Protein AF-A0A1J4WFN1-F1 (afdb_monomer_lite)

Radius of gyration: 50.25 Å; chains: 1; bounding box: 121×51×108 Å

Foldseek 3Di:
DKKWFWKAQPVDLPDIDTDMDPDPVVVLVCLQVLVDVVRNVRPDIDTQDMDDDPDPVVSVVVRVCCVPDPVVVVVVCVVSVVSSVVPPDPDPPPPPPPDDPVNVVVVVVVVVVVVVVVVVVVLVVLLLVLQVVQVVVQLVLLVVQLVCQQVCPVVFWWKWFADWQKIKIDTHQDDDPPDPRIDMDGRDSQKTFPFADWPPDRPDRMWIQHHNQRFTNGWDWIKIAHNVDRVRIFIWGQDRSRDIDRDDDDDPPPPDPAPWDKDKDWAQDADPQQDDWDFKDWPPDPHGQDIGRSVVQDDPNKGWDWDWGQDPNAIFTKIWIWPDHVVVITIIMIIGGVVRHDIDIDD

pLDDT: mean 87.39, std 11.93, range [42.41, 97.94]

Sequence (347 aa):
MYYFYLLQSIKKSSEIYTESTNNLKYRFSEHNQGKVFSTKRHLPWKLIYYETYLPEKDARLREQKFKRHGKGNQEMKKRLENSLGIFGESKDIKKGEGFTLIEFLIVFLIFAILIILILSGFRSFQAQTGLDKNIQSSTQLLRLARNYAISSKNNQPHSVHIENGQIVLFEGTTYTAANTSNQGINLTNGVAIDQINLNPTSSTTEIIFEKTTGTTANDGYIRLSQTNDPSQNQLIYIEPSGQIDLISGPIATTSRQIDSRHIHVILTRPILTASEKIYLYFDNATTSQQTIDIATNLSGGQIDWSGTVSINGQDQQIRLHTHGLNDPNTIFCIHRDRRFNNKSLKI

Structure (mmCIF, N/CA/C/O backbone):
data_AF-A0A1J4WFN1-F1
#
_entry.id   AF-A0A1J4WFN1-F1
#
loop_
_atom_site.group_PDB
_atom_site.id
_atom_site.type_symbol
_atom_site.label_atom_id
_atom_site.label_alt_id
_a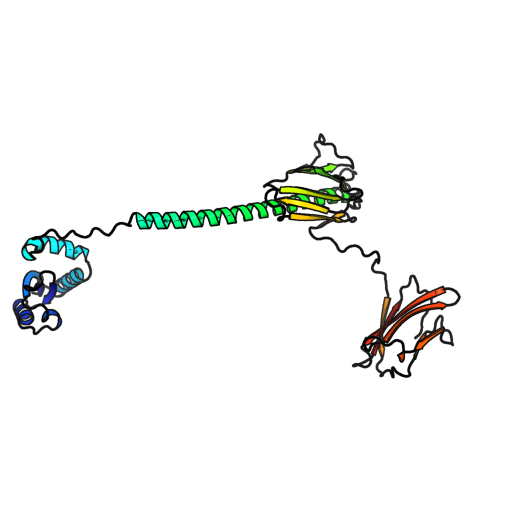tom_site.label_comp_id
_atom_site.label_asym_id
_atom_site.label_entity_id
_atom_site.label_seq_id
_atom_site.pdbx_PDB_ins_code
_atom_site.Cartn_x
_atom_site.Cartn_y
_atom_site.Cartn_z
_atom_site.occupancy
_atom_site.B_iso_or_equiv
_atom_site.auth_seq_id
_atom_site.auth_comp_id
_atom_site.auth_asym_id
_atom_site.auth_atom_id
_atom_site.pdbx_PDB_model_num
ATOM 1 N N . MET A 1 1 ? 60.421 -32.752 -59.835 1.00 88.56 1 MET A N 1
ATOM 2 C CA . MET A 1 1 ? 60.414 -31.501 -59.044 1.00 88.56 1 MET A CA 1
ATOM 3 C C . MET A 1 1 ? 59.138 -30.740 -59.347 1.00 88.56 1 MET A C 1
ATOM 5 O O . MET A 1 1 ? 58.653 -30.815 -60.470 1.00 88.56 1 MET A O 1
ATOM 9 N N . TYR A 1 2 ? 58.604 -30.041 -58.354 1.00 96.25 2 TYR A N 1
ATOM 10 C CA . TYR A 1 2 ? 57.440 -29.168 -58.456 1.00 96.25 2 TYR A CA 1
ATOM 11 C C . TYR A 1 2 ? 57.849 -27.718 -58.214 1.00 96.25 2 TYR A C 1
ATOM 13 O O . TYR A 1 2 ? 58.821 -27.441 -57.515 1.00 96.25 2 TYR A O 1
ATOM 21 N N . TYR A 1 3 ? 57.098 -26.796 -58.799 1.00 96.25 3 TYR A N 1
ATOM 22 C CA . TYR A 1 3 ? 57.362 -25.367 -58.785 1.00 96.25 3 TYR A CA 1
ATOM 23 C C . TYR A 1 3 ? 56.160 -24.652 -58.191 1.00 96.25 3 TYR A C 1
ATOM 25 O O . TYR A 1 3 ? 55.045 -24.859 -58.658 1.00 96.25 3 TYR A O 1
ATOM 33 N N . PHE A 1 4 ? 56.381 -23.789 -57.208 1.00 94.50 4 PHE A N 1
ATOM 34 C CA . PHE A 1 4 ? 55.418 -22.767 -56.801 1.00 94.50 4 PHE A CA 1
ATOM 35 C C . PHE A 1 4 ? 55.853 -21.446 -57.433 1.00 94.50 4 PHE A C 1
ATOM 37 O O . PHE A 1 4 ? 57.025 -21.099 -57.326 1.00 94.50 4 PHE A O 1
ATOM 44 N N . TYR A 1 5 ? 54.961 -20.726 -58.113 1.00 93.31 5 TYR A N 1
ATOM 45 C CA . TYR A 1 5 ? 55.350 -19.549 -58.894 1.00 93.31 5 TYR A CA 1
ATOM 46 C C . TYR A 1 5 ? 54.351 -18.396 -58.806 1.00 93.31 5 TYR A C 1
ATOM 48 O O . TYR A 1 5 ? 53.156 -18.588 -58.573 1.00 93.31 5 TYR A O 1
ATOM 56 N N . LEU A 1 6 ? 54.872 -17.187 -59.023 1.00 92.56 6 LEU A N 1
ATOM 57 C CA . LEU A 1 6 ? 54.119 -15.940 -59.111 1.00 92.56 6 LEU A CA 1
ATOM 58 C C . LEU A 1 6 ? 54.298 -15.338 -60.508 1.00 92.56 6 LEU A C 1
ATOM 60 O O . LEU A 1 6 ? 55.425 -15.128 -60.966 1.00 92.56 6 LEU A O 1
ATOM 64 N N . LEU A 1 7 ? 53.186 -15.001 -61.154 1.00 91.75 7 LEU A N 1
ATOM 65 C CA . LEU A 1 7 ? 53.166 -14.212 -62.384 1.00 91.75 7 LEU A CA 1
ATOM 66 C C . LEU A 1 7 ? 52.594 -12.829 -62.103 1.00 91.75 7 LEU A C 1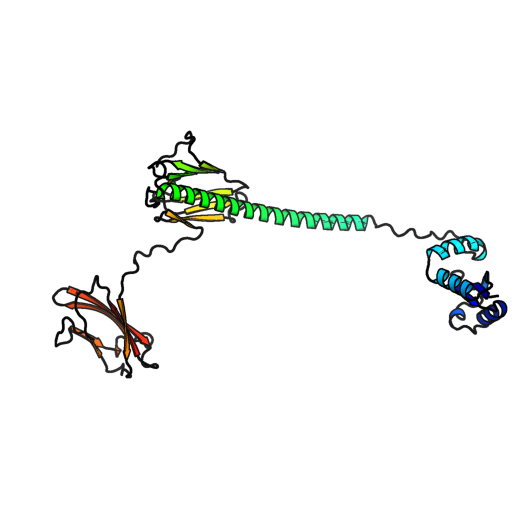
ATOM 68 O O . LEU A 1 7 ? 51.623 -12.710 -61.363 1.00 91.75 7 LEU A O 1
ATOM 72 N N . GLN A 1 8 ? 53.141 -11.803 -62.742 1.00 90.19 8 GLN A N 1
ATOM 73 C CA . GLN A 1 8 ? 52.619 -10.441 -62.689 1.00 90.19 8 GLN A CA 1
ATOM 74 C C . GLN A 1 8 ? 52.165 -10.005 -64.078 1.00 90.19 8 GLN A C 1
ATOM 76 O O . GLN A 1 8 ? 52.849 -10.268 -65.071 1.00 90.19 8 GLN A O 1
ATOM 81 N N . SER A 1 9 ? 51.008 -9.353 -64.162 1.00 89.25 9 SER A N 1
ATOM 82 C CA . SER A 1 9 ? 50.563 -8.767 -65.424 1.00 89.25 9 SER A CA 1
ATOM 83 C C . SER A 1 9 ? 51.423 -7.555 -65.766 1.00 89.25 9 SER A C 1
ATOM 85 O O . SER A 1 9 ? 51.564 -6.638 -64.961 1.00 89.25 9 SER A O 1
ATOM 87 N N . ILE A 1 10 ? 51.947 -7.516 -66.990 1.00 86.69 10 ILE A N 1
ATOM 88 C CA . ILE A 1 10 ? 52.704 -6.361 -67.489 1.00 86.69 10 ILE A CA 1
ATOM 89 C C . ILE A 1 10 ? 51.766 -5.159 -67.697 1.00 86.69 10 ILE A C 1
ATOM 91 O O . ILE A 1 10 ? 52.172 -4.021 -67.492 1.00 86.69 10 ILE A O 1
ATOM 95 N N . LYS A 1 11 ? 50.491 -5.394 -68.050 1.00 85.25 11 LYS A N 1
ATOM 96 C CA . LYS A 1 11 ? 49.493 -4.321 -68.232 1.00 85.25 11 LYS A CA 1
ATOM 97 C C . LYS A 1 11 ? 48.987 -3.739 -66.917 1.00 85.25 11 LYS A C 1
ATOM 99 O O . LYS A 1 11 ? 48.588 -2.580 -66.881 1.00 85.25 11 LYS A O 1
ATOM 104 N N . LYS A 1 12 ? 48.929 -4.547 -65.857 1.00 83.44 12 LYS A N 1
ATOM 105 C CA . LYS A 1 12 ? 48.390 -4.138 -64.557 1.00 83.44 12 LYS A CA 1
ATOM 106 C C . LYS A 1 12 ? 49.248 -4.713 -63.436 1.00 83.44 12 LYS A C 1
ATOM 108 O O . LYS A 1 12 ? 49.022 -5.833 -62.990 1.00 83.44 12 LYS A O 1
ATOM 113 N N . SER A 1 13 ? 50.197 -3.916 -62.951 1.00 78.56 13 SER A N 1
ATOM 114 C CA . SER A 1 13 ? 51.187 -4.327 -61.943 1.00 78.56 13 SER A CA 1
ATOM 115 C C . SER A 1 13 ? 50.583 -4.825 -60.623 1.00 78.56 13 SER A C 1
ATOM 117 O O . SER A 1 13 ? 51.225 -5.596 -59.912 1.00 78.56 13 SER A O 1
ATOM 119 N N . SER A 1 14 ? 49.345 -4.441 -60.291 1.00 79.56 14 SER A N 1
ATOM 120 C CA . SER A 1 14 ? 48.644 -4.927 -59.096 1.00 79.56 14 SER A CA 1
ATOM 121 C C . SER A 1 14 ? 48.072 -6.343 -59.225 1.00 79.56 14 SER A C 1
ATOM 123 O O . SER A 1 14 ? 47.727 -6.940 -58.206 1.00 79.56 14 SER A O 1
ATOM 125 N N . GLU A 1 15 ? 47.991 -6.901 -60.436 1.00 86.00 15 GLU A N 1
ATOM 126 C CA . GLU A 1 15 ? 47.490 -8.258 -60.662 1.00 86.00 15 GLU A CA 1
ATOM 127 C C . GLU A 1 15 ? 48.629 -9.273 -60.586 1.00 86.00 15 GLU A C 1
ATOM 129 O O . GLU A 1 15 ? 49.542 -9.283 -61.419 1.00 86.00 15 GLU A O 1
ATOM 134 N N . ILE A 1 16 ? 48.542 -10.156 -59.590 1.00 87.94 16 ILE A N 1
ATOM 135 C CA . ILE A 1 16 ? 49.495 -11.241 -59.359 1.00 87.94 16 ILE A CA 1
ATOM 136 C C . ILE A 1 16 ? 48.734 -12.562 -59.366 1.00 87.94 16 ILE A C 1
ATOM 138 O O . ILE A 1 16 ? 47.788 -12.753 -58.603 1.00 87.94 16 ILE A O 1
ATOM 142 N N . TYR A 1 17 ? 49.182 -13.495 -60.194 1.00 89.25 17 TYR A N 1
ATOM 143 C CA . TYR A 1 17 ? 48.666 -14.854 -60.243 1.00 89.25 17 TYR A CA 1
ATOM 144 C C . TYR A 1 17 ? 49.613 -15.816 -59.525 1.00 89.25 17 TYR A C 1
ATOM 146 O O . TYR A 1 17 ? 50.829 -15.685 -59.647 1.00 89.25 17 TYR A O 1
ATOM 154 N N . THR A 1 18 ? 49.059 -16.787 -58.791 1.00 91.19 18 THR A N 1
ATOM 155 C CA . THR A 1 18 ? 49.841 -17.791 -58.051 1.00 91.19 18 THR A CA 1
ATOM 156 C C . THR A 1 18 ? 49.275 -19.192 -58.194 1.00 91.19 18 THR A C 1
ATOM 158 O O . THR A 1 18 ? 48.074 -19.421 -58.007 1.00 91.19 18 THR A O 1
ATOM 161 N N . GLU A 1 19 ? 50.158 -20.141 -58.486 1.00 92.88 19 GLU A N 1
ATOM 162 C CA . GLU A 1 19 ? 49.834 -21.561 -58.599 1.00 92.88 19 GLU A CA 1
ATOM 163 C C . GLU A 1 19 ? 51.097 -22.404 -58.368 1.00 92.88 19 GLU A C 1
ATOM 165 O O . GLU A 1 19 ? 52.205 -21.880 -58.201 1.00 92.88 19 GLU A O 1
ATOM 170 N N . SER A 1 20 ? 50.926 -23.722 -58.359 1.00 93.88 20 SER A N 1
ATOM 171 C CA . SER A 1 20 ? 52.015 -24.684 -58.430 1.00 93.88 20 SER A CA 1
ATOM 172 C C . SER A 1 20 ? 51.832 -25.681 -59.578 1.00 93.88 20 SER A C 1
ATOM 174 O O . SER A 1 20 ? 50.715 -26.007 -59.978 1.00 93.88 20 SER A O 1
ATOM 176 N N . THR A 1 21 ? 52.947 -26.139 -60.149 1.00 95.00 21 THR A N 1
ATOM 177 C CA . THR A 1 21 ? 52.990 -27.033 -61.318 1.00 95.00 21 THR A CA 1
ATOM 178 C C . THR A 1 21 ? 54.252 -27.893 -61.316 1.00 95.00 21 THR A C 1
ATOM 180 O O . THR A 1 21 ? 55.261 -27.512 -60.732 1.00 95.00 21 THR A O 1
ATOM 183 N N . ASN A 1 22 ? 54.240 -29.035 -62.002 1.00 93.94 22 ASN A N 1
ATOM 184 C CA . ASN A 1 22 ? 55.441 -29.832 -62.280 1.00 93.94 22 ASN A CA 1
ATOM 185 C C . ASN A 1 22 ? 56.231 -29.331 -63.505 1.00 93.94 22 ASN A C 1
ATOM 187 O O . ASN A 1 22 ? 57.377 -29.730 -63.694 1.00 93.94 22 ASN A O 1
ATOM 191 N N . ASN A 1 23 ? 55.652 -28.447 -64.328 1.00 94.44 23 ASN A N 1
ATOM 192 C CA . ASN A 1 23 ? 56.297 -27.894 -65.520 1.00 94.44 23 ASN A CA 1
ATOM 193 C C . ASN A 1 23 ? 56.011 -26.391 -65.665 1.00 94.44 23 ASN A C 1
ATOM 195 O O . ASN A 1 23 ? 55.026 -25.968 -66.278 1.00 94.44 23 ASN A O 1
ATOM 199 N N . LEU A 1 24 ? 56.895 -25.575 -65.082 1.00 94.31 24 LEU A N 1
ATOM 200 C CA . LEU A 1 24 ? 56.764 -24.116 -65.050 1.00 94.31 24 LEU A CA 1
ATOM 201 C C . LEU A 1 24 ? 56.826 -23.485 -66.446 1.00 94.31 24 LEU A C 1
ATOM 203 O O . LEU A 1 24 ? 56.031 -22.600 -66.755 1.00 94.31 24 LEU A O 1
ATOM 207 N N . LYS A 1 25 ? 57.742 -23.951 -67.304 1.00 95.19 25 LYS A N 1
ATOM 208 C CA . LYS A 1 25 ? 57.949 -23.390 -68.648 1.00 95.19 25 LYS A CA 1
ATOM 209 C C . LYS A 1 25 ? 56.713 -23.581 -69.526 1.00 95.19 25 LYS A C 1
ATOM 211 O O . LYS A 1 25 ? 56.287 -22.640 -70.194 1.00 95.19 25 LYS A O 1
ATOM 216 N N . TYR A 1 26 ? 56.127 -24.777 -69.486 1.00 94.69 26 TYR A N 1
ATOM 217 C CA . TYR A 1 26 ? 54.902 -25.083 -70.218 1.00 94.69 26 TYR A CA 1
ATOM 218 C C . TYR A 1 26 ? 53.724 -24.242 -69.709 1.00 94.69 26 TYR A C 1
ATOM 220 O O . TYR A 1 26 ? 53.134 -23.497 -70.489 1.00 94.69 26 TYR A O 1
ATOM 228 N N . ARG A 1 27 ? 53.457 -24.250 -68.392 1.00 94.81 27 ARG A N 1
ATOM 229 C CA . ARG A 1 27 ? 52.361 -23.462 -67.796 1.00 94.81 27 ARG A CA 1
ATOM 230 C C . ARG A 1 27 ? 52.494 -21.962 -68.057 1.00 94.81 27 ARG A C 1
ATOM 232 O O . ARG A 1 27 ? 51.508 -21.304 -68.375 1.00 94.81 27 ARG A O 1
ATOM 239 N N . PHE A 1 28 ? 53.703 -21.408 -67.970 1.00 94.81 28 PHE A N 1
ATOM 240 C CA . PHE A 1 28 ? 53.945 -19.998 -68.282 1.00 94.81 28 PHE A CA 1
ATOM 241 C C . PHE A 1 28 ? 53.591 -19.656 -69.738 1.00 94.81 28 PHE A C 1
ATOM 243 O O . PHE A 1 28 ? 52.986 -18.614 -70.000 1.00 94.81 28 PHE A O 1
ATOM 250 N N . SER A 1 29 ? 53.922 -20.547 -70.677 1.00 94.50 29 SER A N 1
ATOM 251 C CA . SER A 1 29 ? 53.543 -20.401 -72.084 1.00 94.50 29 SER A CA 1
ATOM 252 C C . SER A 1 29 ? 52.024 -20.437 -72.267 1.00 94.50 29 SER A C 1
ATOM 254 O O . SER A 1 29 ? 51.474 -19.574 -72.946 1.00 94.50 29 SER A O 1
ATOM 256 N N . GLU A 1 30 ? 51.322 -21.359 -71.601 1.00 94.25 30 GLU A N 1
ATOM 257 C CA . GLU A 1 30 ? 49.857 -21.451 -71.662 1.00 94.25 30 GLU A CA 1
ATOM 258 C C . GLU A 1 30 ? 49.155 -20.200 -71.134 1.00 94.25 30 GLU A C 1
ATOM 260 O O . GLU A 1 30 ? 48.213 -19.710 -71.766 1.00 94.25 30 GLU A O 1
ATOM 265 N N . HIS A 1 31 ? 49.632 -19.656 -70.008 1.00 92.88 31 HIS A N 1
ATOM 266 C CA . HIS A 1 31 ? 49.123 -18.393 -69.487 1.00 92.88 31 HIS A CA 1
ATOM 267 C C . HIS A 1 31 ? 49.271 -17.293 -70.535 1.00 92.88 31 HIS A C 1
ATOM 269 O O . HIS A 1 31 ? 48.275 -16.642 -70.826 1.00 92.88 31 HIS A O 1
ATOM 275 N N . ASN A 1 32 ? 50.455 -17.138 -71.146 1.00 91.69 32 ASN A N 1
ATOM 276 C CA . ASN A 1 32 ? 50.742 -16.101 -72.145 1.00 91.69 32 ASN A CA 1
ATOM 277 C C . ASN A 1 32 ? 50.076 -16.305 -73.517 1.00 91.69 32 ASN A C 1
ATOM 279 O O . ASN A 1 32 ? 49.862 -15.333 -74.235 1.00 91.69 32 ASN A O 1
ATOM 283 N N . GLN A 1 33 ? 49.681 -17.533 -73.854 1.00 93.50 33 GLN A N 1
ATOM 284 C CA . GLN A 1 33 ? 48.864 -17.851 -75.032 1.00 93.50 33 GLN A CA 1
ATOM 285 C C . GLN A 1 33 ? 47.355 -17.673 -74.780 1.00 93.50 33 GLN A C 1
ATOM 287 O O . GLN A 1 33 ? 46.552 -17.915 -75.675 1.00 93.50 33 GLN A O 1
ATOM 292 N N . GLY A 1 34 ? 46.946 -17.287 -73.565 1.00 89.75 34 GLY A N 1
ATOM 293 C CA . GLY A 1 34 ? 45.539 -17.073 -73.212 1.00 89.75 34 GLY A CA 1
ATOM 294 C C . GLY A 1 34 ? 44.706 -18.346 -73.077 1.00 89.75 34 GLY A C 1
ATOM 295 O O . GLY A 1 34 ? 43.481 -18.261 -73.001 1.00 89.75 34 GLY A O 1
ATOM 296 N N . LYS A 1 35 ? 45.354 -19.515 -72.992 1.00 91.06 35 LYS A N 1
ATOM 297 C CA . LYS A 1 35 ? 44.693 -20.823 -72.853 1.00 91.06 35 LYS A CA 1
ATOM 298 C C . LYS A 1 35 ? 44.057 -21.030 -71.475 1.00 91.06 35 LYS A C 1
ATOM 300 O O . LYS A 1 35 ? 43.169 -21.860 -71.321 1.00 91.06 35 LYS A O 1
ATOM 305 N N . VAL A 1 36 ? 44.467 -20.244 -70.478 1.00 89.38 36 VAL A N 1
ATOM 306 C CA . VAL A 1 36 ? 43.941 -20.311 -69.109 1.00 89.38 36 VAL A CA 1
ATOM 307 C C . VAL A 1 36 ? 42.878 -19.232 -68.889 1.00 89.38 36 VAL A C 1
ATOM 309 O O . VAL A 1 36 ? 43.168 -18.032 -68.896 1.00 89.38 36 VAL A O 1
ATOM 312 N N . PHE A 1 37 ? 41.636 -19.663 -68.645 1.00 88.19 37 PHE A N 1
ATOM 313 C CA . PHE A 1 37 ? 40.470 -18.780 -68.509 1.00 88.19 37 PHE A CA 1
ATOM 314 C C . PHE A 1 37 ? 40.648 -17.684 -67.448 1.00 88.19 37 PHE A C 1
ATOM 316 O O . PHE A 1 37 ? 40.303 -16.532 -67.700 1.00 88.19 37 PHE A O 1
ATOM 323 N N . SER A 1 38 ? 41.209 -18.022 -66.284 1.00 82.25 38 SER A N 1
ATOM 324 C CA . SER A 1 38 ? 41.374 -17.089 -65.160 1.00 82.25 38 SER A CA 1
ATOM 325 C C . SER A 1 38 ? 42.467 -16.042 -65.385 1.00 82.25 38 SER A C 1
ATOM 327 O O . SER A 1 38 ? 42.428 -14.984 -64.764 1.00 82.25 38 SER A O 1
ATOM 329 N N . THR A 1 39 ? 43.420 -16.290 -66.288 1.00 87.00 39 THR A N 1
ATOM 330 C CA . THR A 1 39 ? 44.565 -15.394 -66.512 1.00 87.00 39 THR A CA 1
ATOM 331 C C . THR A 1 39 ? 44.535 -14.688 -67.868 1.00 87.00 39 THR A C 1
ATOM 333 O O . THR A 1 39 ? 45.266 -13.716 -68.056 1.00 87.00 39 THR A O 1
ATOM 336 N N . LYS A 1 40 ? 43.685 -15.114 -68.817 1.00 89.38 40 LYS A N 1
ATOM 337 C CA . LYS A 1 40 ? 43.612 -14.528 -70.173 1.00 89.38 40 LYS A CA 1
ATOM 338 C C . LYS A 1 40 ? 43.303 -13.025 -70.184 1.00 89.38 40 LYS A C 1
ATOM 340 O O . LYS A 1 40 ? 43.750 -12.310 -71.073 1.00 89.38 40 LYS A O 1
ATOM 345 N N . ARG A 1 41 ? 42.571 -12.524 -69.179 1.00 88.88 41 ARG A N 1
ATOM 346 C CA . ARG A 1 41 ? 42.166 -11.109 -69.078 1.00 88.88 41 ARG A CA 1
ATOM 347 C C . ARG A 1 41 ? 43.341 -10.154 -68.821 1.00 88.88 41 ARG A C 1
ATOM 349 O O . ARG A 1 41 ? 43.227 -8.970 -69.121 1.00 88.88 41 ARG A O 1
ATOM 356 N N . HIS A 1 42 ? 44.461 -10.650 -68.293 1.00 88.38 42 HIS A N 1
ATOM 357 C CA . HIS A 1 42 ? 45.581 -9.816 -67.837 1.00 88.38 42 HIS A CA 1
ATOM 358 C C . HIS A 1 42 ? 46.897 -10.104 -68.581 1.00 88.38 42 HIS A C 1
ATOM 360 O O . HIS A 1 42 ? 47.982 -9.811 -68.086 1.00 88.38 42 HIS A O 1
ATOM 366 N N . LEU A 1 43 ? 46.801 -10.643 -69.798 1.00 85.94 43 LEU A N 1
ATOM 367 C CA . LEU A 1 43 ? 47.935 -10.828 -70.704 1.00 85.94 43 LEU A CA 1
ATOM 368 C C . LEU A 1 43 ? 48.568 -9.491 -71.123 1.00 85.94 43 LEU A C 1
ATOM 370 O O . LEU A 1 43 ? 47.820 -8.552 -71.420 1.00 85.94 43 LEU A O 1
ATOM 374 N N . PRO A 1 44 ? 49.901 -9.409 -71.289 1.00 90.69 44 PRO A N 1
ATOM 375 C CA . PRO A 1 44 ? 50.888 -10.473 -71.087 1.00 90.69 44 PRO A CA 1
ATOM 376 C C . PRO A 1 44 ? 51.366 -10.588 -69.629 1.00 90.69 44 PRO A C 1
ATOM 378 O O . PRO A 1 44 ? 51.362 -9.613 -68.876 1.00 90.69 44 PRO A O 1
ATOM 381 N N . TRP A 1 45 ? 51.799 -11.789 -69.248 1.00 92.50 45 TRP A N 1
ATOM 382 C CA . TRP A 1 45 ? 52.325 -12.139 -67.930 1.00 92.50 45 TRP A CA 1
ATOM 383 C C . TRP A 1 45 ? 53.848 -12.238 -67.936 1.00 92.50 45 TRP A C 1
ATOM 385 O O . TRP A 1 45 ? 54.446 -12.843 -68.827 1.00 92.50 45 TRP A O 1
ATOM 395 N N . LYS A 1 46 ? 54.468 -11.733 -66.871 1.00 92.25 46 LYS A N 1
ATOM 396 C CA . LYS A 1 46 ? 55.889 -11.882 -66.561 1.00 92.25 46 LYS A CA 1
ATOM 397 C C . LYS A 1 46 ? 56.053 -12.795 -65.349 1.00 92.25 46 LYS A C 1
ATOM 399 O O . LYS A 1 46 ? 55.370 -12.613 -64.343 1.00 92.25 46 LYS A O 1
ATOM 404 N N . LEU A 1 47 ? 56.955 -13.771 -65.432 1.00 92.81 47 LEU A N 1
ATOM 405 C CA . LEU A 1 47 ? 57.356 -14.569 -64.274 1.00 92.81 47 LEU A CA 1
ATOM 406 C C . LEU A 1 47 ? 58.238 -13.707 -63.366 1.00 92.81 47 LEU A C 1
ATOM 408 O O . LEU A 1 47 ? 59.276 -13.223 -63.810 1.00 92.81 47 LEU A O 1
ATOM 412 N N . ILE A 1 48 ? 57.813 -13.513 -62.118 1.00 90.56 48 ILE A N 1
ATOM 413 C CA . ILE A 1 48 ? 58.524 -12.659 -61.150 1.00 90.56 48 ILE A CA 1
ATOM 414 C C . ILE A 1 48 ? 59.197 -13.457 -60.036 1.00 90.56 48 ILE A C 1
ATOM 416 O O . ILE A 1 48 ? 60.131 -12.966 -59.413 1.00 90.56 48 ILE A O 1
ATOM 420 N N . TYR A 1 49 ? 58.729 -14.679 -59.771 1.00 91.62 49 TYR A N 1
ATOM 421 C CA . TYR A 1 49 ? 59.275 -15.521 -58.716 1.00 91.62 49 TYR A CA 1
ATOM 422 C C . TYR A 1 49 ? 58.879 -16.984 -58.898 1.00 91.62 49 TYR A C 1
ATOM 424 O O . TYR A 1 49 ? 57.759 -17.270 -59.332 1.00 91.62 49 TYR A O 1
ATOM 432 N N . TYR A 1 50 ? 59.768 -17.901 -58.516 1.00 93.94 50 TYR A N 1
ATOM 433 C CA . TYR A 1 50 ? 59.423 -19.302 -58.306 1.00 93.94 50 TYR A CA 1
ATOM 434 C C . TYR A 1 50 ? 60.293 -19.952 -57.219 1.00 93.94 50 TYR A C 1
ATOM 436 O O . TYR A 1 50 ? 61.455 -19.599 -57.039 1.00 93.94 50 TYR A O 1
ATOM 444 N N . GLU A 1 51 ? 59.722 -20.930 -56.521 1.00 92.94 51 GLU A N 1
ATOM 445 C CA . GLU A 1 51 ? 60.393 -21.830 -55.577 1.00 92.94 51 GLU A CA 1
ATOM 446 C C . GLU A 1 51 ? 60.294 -23.262 -56.112 1.00 92.94 51 GLU A C 1
ATOM 448 O O . GLU A 1 51 ? 59.301 -23.619 -56.753 1.00 92.94 51 GLU A O 1
ATOM 453 N N . THR A 1 52 ? 61.303 -24.091 -55.834 1.00 95.06 52 THR A N 1
ATOM 454 C CA . THR A 1 52 ? 61.302 -25.507 -56.224 1.00 95.06 52 THR A CA 1
ATOM 455 C C . THR A 1 52 ? 61.166 -26.412 -55.014 1.00 95.06 52 THR A C 1
ATOM 457 O O . THR A 1 52 ? 61.741 -26.156 -53.960 1.00 95.06 52 THR A O 1
ATOM 460 N N . TYR A 1 53 ? 60.404 -27.482 -55.193 1.00 94.94 53 TYR A N 1
ATOM 461 C CA . TYR A 1 53 ? 60.126 -28.488 -54.184 1.00 94.94 53 TYR A CA 1
ATOM 462 C C . TYR A 1 53 ? 60.337 -29.879 -54.780 1.00 94.94 53 TYR A C 1
ATOM 464 O O . TYR A 1 53 ? 60.028 -30.133 -55.949 1.00 94.94 53 TYR A O 1
ATOM 472 N N . LEU A 1 54 ? 60.876 -30.794 -53.977 1.00 93.00 54 LEU A N 1
ATOM 473 C CA . LEU A 1 54 ? 61.023 -32.195 -54.363 1.00 93.00 54 LEU A CA 1
ATOM 474 C C . LEU A 1 54 ? 59.640 -32.873 -54.456 1.00 93.00 54 LEU A C 1
ATOM 476 O O . LEU A 1 54 ? 59.285 -33.301 -55.561 1.00 93.00 54 LEU A O 1
ATOM 480 N N . PRO A 1 55 ? 58.824 -32.908 -53.381 1.00 95.25 55 PRO A N 1
ATOM 481 C CA . PRO A 1 55 ? 57.471 -33.456 -53.436 1.00 95.25 55 PRO A CA 1
ATOM 482 C C . PRO A 1 55 ? 56.423 -32.407 -53.850 1.00 95.25 55 PRO A C 1
ATOM 484 O O . PRO A 1 55 ? 56.501 -31.235 -53.481 1.00 95.25 55 PRO A O 1
ATOM 487 N N . GLU A 1 56 ? 55.373 -32.847 -54.555 1.00 94.56 56 GLU A N 1
ATOM 488 C CA . GLU A 1 56 ? 54.227 -31.991 -54.919 1.00 94.56 56 GLU A CA 1
ATOM 489 C C . GLU A 1 56 ? 53.552 -31.379 -53.692 1.00 94.56 56 GLU A C 1
ATOM 491 O O . GLU A 1 56 ? 53.166 -30.208 -53.689 1.00 94.56 56 GLU A O 1
ATOM 496 N N . LYS A 1 57 ? 53.419 -32.190 -52.639 1.00 95.31 57 LYS A N 1
ATOM 497 C CA . LYS A 1 57 ? 52.717 -31.827 -51.411 1.00 95.31 57 LYS A CA 1
ATOM 498 C C . LYS A 1 57 ? 53.270 -30.536 -50.807 1.00 95.31 57 LYS A C 1
ATOM 500 O O . LYS A 1 57 ? 52.483 -29.692 -50.388 1.00 95.31 57 LYS A O 1
ATOM 505 N N . ASP A 1 58 ? 54.585 -30.343 -50.830 1.00 94.88 58 ASP A N 1
ATOM 506 C CA . ASP A 1 58 ? 55.214 -29.152 -50.256 1.00 94.88 58 ASP A CA 1
ATOM 507 C C . ASP A 1 58 ? 54.924 -27.902 -51.096 1.00 94.88 58 ASP A C 1
ATOM 509 O O . ASP A 1 58 ? 54.549 -26.867 -50.540 1.00 94.88 58 ASP A O 1
ATOM 513 N N . ALA A 1 59 ? 54.972 -28.010 -52.430 1.00 93.62 59 ALA A N 1
ATOM 514 C CA . ALA A 1 59 ? 54.605 -26.915 -53.332 1.00 93.62 59 ALA A CA 1
ATOM 515 C C . ALA A 1 59 ? 53.128 -26.509 -53.177 1.00 93.62 59 ALA A C 1
ATOM 517 O O . ALA A 1 59 ? 52.800 -25.321 -53.152 1.00 93.62 59 ALA A O 1
ATOM 518 N N . ARG A 1 60 ? 52.229 -27.486 -53.005 1.00 93.62 60 ARG A N 1
ATOM 519 C CA . ARG A 1 60 ? 50.792 -27.250 -52.787 1.00 93.62 60 ARG A CA 1
ATOM 520 C C . ARG A 1 60 ? 50.502 -26.652 -51.413 1.00 93.62 60 ARG A C 1
ATOM 522 O O . ARG A 1 60 ? 49.697 -25.727 -51.308 1.00 93.62 60 ARG A O 1
ATOM 529 N N . LEU A 1 61 ? 51.170 -27.125 -50.359 1.00 92.25 61 LEU A N 1
ATOM 530 C CA . LEU A 1 61 ? 51.070 -26.534 -49.020 1.00 92.25 61 LEU A CA 1
ATOM 531 C C . LEU A 1 61 ? 51.579 -25.091 -49.020 1.00 92.25 61 LEU A C 1
ATOM 533 O O . LEU A 1 61 ? 50.968 -24.218 -48.401 1.00 92.25 61 LEU A O 1
ATOM 537 N N . ARG A 1 62 ? 52.666 -24.822 -49.747 1.00 90.38 62 ARG A N 1
ATOM 538 C CA . ARG A 1 62 ? 53.201 -23.475 -49.943 1.00 90.38 62 ARG A CA 1
ATOM 539 C C . ARG A 1 62 ? 52.202 -22.556 -50.645 1.00 90.38 62 ARG A C 1
ATOM 541 O O . ARG A 1 62 ? 51.965 -21.445 -50.162 1.00 90.38 62 ARG A O 1
ATOM 548 N N . GLU A 1 63 ? 51.594 -23.032 -51.730 1.00 91.44 63 GLU A N 1
ATOM 549 C CA . GLU A 1 63 ? 50.543 -22.333 -52.474 1.00 91.44 63 GLU A CA 1
ATOM 550 C C . GLU A 1 63 ? 49.326 -22.035 -51.584 1.00 91.44 63 GLU A C 1
ATOM 552 O O . GLU A 1 63 ? 48.851 -20.900 -51.523 1.00 91.44 63 GLU A O 1
ATOM 557 N N . GLN A 1 64 ? 48.849 -23.031 -50.833 1.00 89.44 64 GLN A N 1
ATOM 558 C CA . GLN A 1 64 ? 47.701 -22.895 -49.939 1.00 89.44 64 GLN A CA 1
ATOM 559 C C . GLN A 1 64 ? 47.973 -21.900 -48.804 1.00 89.44 64 GLN A C 1
ATOM 561 O O . GLN A 1 64 ? 47.117 -21.065 -48.501 1.00 89.44 64 GLN A O 1
ATOM 566 N N . LYS A 1 65 ? 49.166 -21.950 -48.194 1.00 87.31 65 LYS A N 1
ATOM 567 C CA . LYS A 1 65 ? 49.589 -20.975 -47.178 1.00 87.31 65 LYS A CA 1
ATOM 568 C C . LYS A 1 65 ? 49.579 -19.557 -47.748 1.00 87.31 65 LYS A C 1
ATOM 570 O O . LYS A 1 65 ? 49.045 -18.662 -47.096 1.00 87.31 65 LYS A O 1
ATOM 575 N N . PHE A 1 66 ? 50.086 -19.376 -48.970 1.00 85.50 66 PHE A N 1
ATOM 576 C CA . PHE A 1 66 ? 50.075 -18.083 -49.655 1.00 85.50 66 PHE A CA 1
ATOM 577 C C . PHE A 1 66 ? 48.643 -17.597 -49.936 1.00 85.50 66 PHE A C 1
ATOM 579 O O . PHE A 1 66 ? 48.303 -16.451 -49.672 1.00 85.50 66 PHE A O 1
ATOM 586 N N . LYS A 1 67 ? 47.736 -18.463 -50.397 1.00 84.06 67 LYS A N 1
ATOM 587 C CA . LYS A 1 67 ? 46.349 -18.056 -50.691 1.00 84.06 67 LYS A CA 1
ATOM 588 C C . LYS A 1 67 ? 45.516 -17.740 -49.440 1.00 84.06 67 LYS A C 1
ATOM 590 O O . LYS A 1 67 ? 44.629 -16.898 -49.514 1.00 84.06 67 LYS A O 1
ATOM 595 N N . ARG A 1 68 ? 45.786 -18.390 -48.299 1.00 81.75 68 ARG A N 1
ATOM 596 C CA . ARG A 1 68 ? 44.975 -18.259 -47.069 1.00 81.75 68 ARG A CA 1
ATOM 597 C C . ARG A 1 68 ? 45.447 -17.177 -46.093 1.00 81.75 68 ARG A C 1
ATOM 599 O O . ARG A 1 68 ? 44.617 -16.623 -45.382 1.00 81.75 68 ARG A O 1
ATOM 606 N N . HIS A 1 69 ? 46.747 -16.882 -46.014 1.00 70.19 69 HIS A N 1
ATOM 607 C CA . HIS A 1 69 ? 47.294 -16.000 -44.974 1.00 70.19 69 HIS A CA 1
ATOM 608 C C . HIS A 1 69 ? 47.846 -14.686 -45.539 1.00 70.19 69 HIS A C 1
ATOM 610 O O . HIS A 1 69 ? 48.964 -14.629 -46.050 1.00 70.19 69 HIS A O 1
ATOM 616 N N . GLY A 1 70 ? 47.113 -13.585 -45.338 1.00 63.03 70 GLY A N 1
ATOM 617 C CA . GLY A 1 70 ? 47.537 -12.242 -45.760 1.00 63.03 70 GLY A CA 1
ATOM 618 C C . GLY A 1 70 ? 48.884 -11.787 -45.172 1.00 63.03 70 GLY A C 1
ATOM 619 O O . GLY A 1 70 ? 49.670 -11.164 -45.881 1.00 63.03 70 GLY A O 1
ATOM 620 N N . LYS A 1 71 ? 49.202 -12.158 -43.919 1.00 58.53 71 LYS A N 1
ATOM 621 C CA . LYS A 1 71 ? 50.475 -11.803 -43.251 1.00 58.53 71 LYS A CA 1
ATOM 622 C C . LYS A 1 71 ? 51.702 -12.490 -43.872 1.00 58.53 71 LYS A C 1
ATOM 624 O O . LYS A 1 71 ? 52.726 -11.844 -44.056 1.00 58.53 71 LYS A O 1
ATOM 629 N N . GLY A 1 72 ? 51.598 -13.765 -44.262 1.00 60.53 72 GLY A N 1
ATOM 630 C CA . GLY A 1 72 ? 52.694 -14.484 -44.935 1.00 60.53 72 GLY A CA 1
ATOM 631 C C . GLY A 1 72 ? 53.001 -13.928 -46.331 1.00 60.53 72 GLY A C 1
ATOM 632 O O . GLY A 1 72 ? 54.144 -13.946 -46.785 1.00 60.53 72 GLY A O 1
ATOM 633 N N . ASN A 1 73 ? 51.990 -13.353 -46.985 1.00 71.06 73 ASN A N 1
ATOM 634 C CA . ASN A 1 73 ? 52.147 -12.694 -48.279 1.00 71.06 73 ASN A CA 1
ATOM 635 C C . ASN A 1 73 ? 52.845 -11.344 -48.165 1.00 71.06 73 ASN A C 1
ATOM 637 O O . ASN A 1 73 ? 53.545 -10.964 -49.097 1.00 71.06 73 ASN A O 1
ATOM 641 N N . GLN A 1 74 ? 52.659 -10.619 -47.058 1.00 71.12 74 GLN A N 1
ATOM 642 C CA . GLN A 1 74 ? 53.308 -9.323 -46.845 1.00 71.12 74 GLN A CA 1
ATOM 643 C C . GLN A 1 74 ? 54.830 -9.471 -46.820 1.00 71.12 74 GLN A C 1
ATOM 645 O O . GLN A 1 74 ? 55.517 -8.707 -47.486 1.00 71.12 74 GLN A O 1
ATOM 650 N N . GLU A 1 75 ? 55.349 -10.494 -46.142 1.00 75.75 75 GLU A N 1
ATOM 651 C CA . GLU A 1 75 ? 56.794 -10.720 -46.050 1.00 75.75 75 GLU A CA 1
ATOM 652 C C . GLU A 1 75 ? 57.418 -11.097 -47.400 1.00 75.75 75 GLU A C 1
ATOM 654 O O . GLU A 1 75 ? 58.450 -10.557 -47.791 1.00 75.75 75 GLU A O 1
ATOM 659 N N . MET A 1 76 ? 56.767 -11.965 -48.181 1.00 76.62 76 MET A N 1
ATOM 660 C CA . MET A 1 76 ? 57.266 -12.280 -49.522 1.00 76.62 76 MET A CA 1
ATOM 661 C C . MET A 1 76 ? 57.117 -11.105 -50.497 1.00 76.62 76 MET A C 1
ATOM 663 O O . MET A 1 76 ? 57.994 -10.894 -51.329 1.00 76.62 76 MET A O 1
ATOM 667 N N . LYS A 1 77 ? 56.049 -10.306 -50.385 1.00 72.94 77 LYS A N 1
ATOM 668 C CA . LYS A 1 77 ? 55.890 -9.082 -51.184 1.00 72.94 77 LYS A CA 1
ATOM 669 C C . LYS A 1 77 ? 56.975 -8.048 -50.869 1.00 72.94 77 LYS A C 1
ATOM 671 O O . LYS A 1 77 ? 57.456 -7.428 -51.807 1.00 72.94 77 LYS A O 1
ATOM 676 N N . LYS A 1 78 ? 57.408 -7.927 -49.606 1.00 77.69 78 LYS A N 1
ATOM 677 C CA . LYS A 1 78 ? 58.586 -7.124 -49.225 1.00 77.69 78 LYS A CA 1
ATOM 678 C C . LYS A 1 78 ? 59.873 -7.652 -49.867 1.00 77.69 78 LYS A C 1
ATOM 680 O O . LYS A 1 78 ? 60.669 -6.884 -50.378 1.00 77.69 78 LYS A O 1
ATOM 685 N N . ARG A 1 79 ? 60.082 -8.972 -49.913 1.00 79.25 79 ARG A N 1
ATOM 686 C CA . ARG A 1 79 ? 61.276 -9.544 -50.577 1.00 79.25 79 ARG A CA 1
ATOM 687 C C . ARG A 1 79 ? 61.284 -9.326 -52.090 1.00 79.25 79 ARG A C 1
ATOM 689 O O . ARG A 1 79 ? 62.345 -9.184 -52.685 1.00 79.25 79 ARG A O 1
ATOM 696 N N . LEU A 1 80 ? 60.107 -9.318 -52.712 1.00 80.25 80 LEU A N 1
ATOM 697 C CA . LEU A 1 80 ? 59.936 -9.135 -54.155 1.00 80.25 80 LEU A CA 1
ATOM 698 C C . LEU A 1 80 ? 59.705 -7.674 -54.553 1.00 80.25 80 LEU A C 1
ATOM 700 O O . LEU A 1 80 ? 59.333 -7.422 -55.693 1.00 80.25 80 LEU A O 1
ATOM 704 N N . GLU A 1 81 ? 59.934 -6.719 -53.653 1.00 76.31 81 GLU A N 1
ATOM 705 C CA . GLU A 1 81 ? 59.612 -5.299 -53.824 1.00 76.31 81 GLU A CA 1
ATOM 706 C C . GLU A 1 81 ? 60.133 -4.712 -55.145 1.00 76.31 81 GLU A C 1
ATOM 708 O O . GLU A 1 81 ? 59.353 -4.228 -55.970 1.00 76.31 81 GLU A O 1
ATOM 713 N N . ASN A 1 82 ? 61.434 -4.878 -55.400 1.00 74.50 82 ASN A N 1
ATOM 714 C CA . ASN A 1 82 ? 62.094 -4.417 -56.625 1.00 74.50 82 ASN A CA 1
ATOM 715 C C . ASN A 1 82 ? 61.632 -5.185 -57.873 1.00 74.50 82 ASN A C 1
ATOM 717 O O . ASN A 1 82 ? 61.546 -4.623 -58.960 1.00 74.50 82 ASN A O 1
ATOM 721 N N . SER A 1 83 ? 61.316 -6.476 -57.727 1.00 74.94 83 SER A N 1
ATOM 722 C CA . SER A 1 83 ? 60.856 -7.322 -58.841 1.00 74.94 83 SER A CA 1
ATOM 723 C C . SER A 1 83 ? 59.402 -7.046 -59.227 1.00 74.94 83 SER A C 1
ATOM 725 O O . SER A 1 83 ? 59.030 -7.222 -60.385 1.00 74.94 83 SER A O 1
ATOM 727 N N . LEU A 1 84 ? 58.592 -6.610 -58.261 1.00 71.62 84 LEU A N 1
ATOM 728 C CA . LEU A 1 84 ? 57.195 -6.233 -58.430 1.00 71.62 84 LEU A CA 1
ATOM 729 C C . LEU A 1 84 ? 57.038 -4.813 -58.990 1.00 71.62 84 LEU A C 1
ATOM 731 O O . LEU A 1 84 ? 55.954 -4.479 -59.469 1.00 71.62 84 LEU A O 1
ATOM 735 N N . GLY A 1 85 ? 58.082 -3.977 -58.924 1.00 65.31 85 GLY A N 1
ATOM 736 C CA . GLY A 1 85 ? 58.026 -2.571 -59.338 1.00 65.31 85 GLY A CA 1
ATOM 737 C C . GLY A 1 85 ? 57.014 -1.746 -58.533 1.00 65.31 85 GLY A C 1
ATOM 738 O O . GLY A 1 85 ? 56.519 -0.737 -59.024 1.00 65.31 85 GLY A O 1
ATOM 739 N N . ILE A 1 86 ? 56.647 -2.206 -57.328 1.00 55.47 86 ILE A N 1
ATOM 740 C CA . ILE A 1 86 ? 55.542 -1.642 -56.532 1.00 55.47 86 ILE A CA 1
ATOM 741 C C . ILE A 1 86 ? 55.981 -0.439 -55.675 1.00 55.47 86 ILE A C 1
ATOM 743 O O . ILE A 1 86 ? 55.120 0.310 -55.228 1.00 55.47 86 ILE A O 1
ATOM 747 N N . PHE A 1 87 ? 57.282 -0.171 -55.525 1.00 48.88 87 PHE A N 1
ATOM 748 C CA . PHE A 1 87 ? 57.794 1.013 -54.814 1.00 48.88 87 PHE A CA 1
ATOM 749 C C . PHE A 1 87 ? 58.526 1.989 -55.746 1.00 48.88 87 PHE A C 1
ATOM 751 O O . PHE A 1 87 ? 59.683 2.336 -55.542 1.00 48.88 87 PHE A O 1
ATOM 758 N N . GLY A 1 88 ? 57.821 2.431 -56.791 1.00 45.81 88 GLY A N 1
ATOM 759 C CA . GLY A 1 88 ? 58.107 3.696 -57.485 1.00 45.81 88 GLY A CA 1
ATOM 760 C C . GLY A 1 88 ? 57.301 4.882 -56.937 1.00 45.81 88 GLY A C 1
ATOM 761 O O . GLY A 1 88 ? 57.656 6.026 -57.176 1.00 45.81 88 GLY A O 1
ATOM 762 N N . GLU A 1 89 ? 56.255 4.624 -56.152 1.00 45.75 89 GLU A N 1
ATOM 763 C CA . GLU A 1 89 ? 55.528 5.623 -55.370 1.00 45.75 89 GLU A CA 1
ATOM 764 C C . GLU A 1 89 ? 55.091 4.936 -54.078 1.00 45.75 89 GLU A C 1
ATOM 766 O O . GLU A 1 89 ? 54.478 3.866 -54.111 1.00 45.75 89 GLU A O 1
ATOM 771 N N . SER A 1 90 ? 55.435 5.514 -52.931 1.00 42.41 90 SER A N 1
ATOM 772 C CA . SER A 1 90 ? 55.005 5.052 -51.617 1.00 42.41 90 SER A CA 1
ATOM 773 C C . SER A 1 90 ? 53.477 5.076 -51.525 1.00 42.41 90 SER A C 1
ATOM 775 O O . SER A 1 90 ? 52.882 6.078 -51.136 1.00 42.41 90 SER A O 1
ATOM 777 N N . LYS A 1 91 ? 52.810 3.973 -51.873 1.00 44.94 91 LYS A N 1
ATOM 778 C CA . LYS A 1 91 ? 51.419 3.775 -51.471 1.00 44.94 91 LYS A CA 1
ATOM 779 C C . LYS A 1 91 ? 51.411 3.463 -49.989 1.00 44.94 91 LYS A C 1
ATOM 781 O O . LYS A 1 91 ? 51.751 2.350 -49.588 1.00 44.94 91 LYS A O 1
ATOM 786 N N . ASP A 1 92 ? 51.013 4.468 -49.217 1.00 48.56 92 ASP A N 1
ATOM 787 C CA . ASP A 1 92 ? 50.606 4.357 -47.827 1.00 48.56 92 ASP A CA 1
ATOM 788 C C . ASP A 1 92 ? 49.886 3.030 -47.602 1.00 48.56 92 ASP A C 1
ATOM 790 O O . ASP A 1 92 ? 48.778 2.780 -48.092 1.00 48.56 92 ASP A O 1
ATOM 794 N N . ILE A 1 93 ? 50.541 2.140 -46.861 1.00 49.66 93 ILE A N 1
ATOM 795 C CA . ILE A 1 93 ? 49.858 1.021 -46.237 1.00 49.66 93 ILE A CA 1
ATOM 796 C C . ILE A 1 93 ? 48.828 1.692 -45.336 1.00 49.66 93 ILE A C 1
ATOM 798 O O . ILE A 1 93 ? 49.214 2.255 -44.313 1.00 49.66 93 ILE A O 1
ATOM 802 N N . LYS A 1 94 ? 47.545 1.680 -45.729 1.00 49.44 94 LYS A N 1
ATOM 803 C CA . LYS A 1 94 ? 46.442 2.097 -44.861 1.00 49.44 94 LYS A CA 1
ATOM 804 C C . LYS A 1 94 ? 46.594 1.337 -43.541 1.00 49.44 94 LYS A C 1
ATOM 806 O O . LYS A 1 94 ? 46.214 0.169 -43.439 1.00 49.44 94 LYS A O 1
ATOM 811 N N . LYS A 1 95 ? 47.210 1.984 -42.544 1.00 53.53 95 LYS A N 1
ATOM 812 C CA . LYS A 1 95 ? 47.059 1.632 -41.134 1.00 53.53 95 LYS A CA 1
ATOM 813 C C . LYS A 1 95 ? 45.553 1.563 -40.919 1.00 53.53 95 LYS A C 1
ATOM 815 O O . LYS A 1 95 ? 44.856 2.454 -41.399 1.00 53.53 95 LYS A O 1
ATOM 820 N N . GLY A 1 96 ? 45.075 0.481 -40.299 1.00 56.69 96 GLY A N 1
ATOM 821 C CA . GLY A 1 96 ? 43.651 0.303 -40.017 1.00 56.69 96 GLY A CA 1
ATOM 822 C C . GLY A 1 96 ? 43.076 1.621 -39.517 1.00 56.69 96 GLY A C 1
ATOM 823 O O . GLY A 1 96 ? 43.684 2.245 -38.647 1.00 56.69 96 GLY A O 1
ATOM 824 N N . GLU A 1 97 ? 42.013 2.079 -40.173 1.00 64.81 97 GLU A N 1
ATOM 825 C CA . GLU A 1 97 ? 41.375 3.361 -39.897 1.00 64.81 97 GLU A CA 1
ATOM 826 C C . GLU A 1 97 ? 41.016 3.355 -38.406 1.00 64.81 97 GLU A C 1
ATOM 828 O O . GLU A 1 97 ? 40.168 2.586 -37.958 1.00 64.81 97 GLU A O 1
ATOM 833 N N . GLY A 1 98 ? 41.788 4.093 -37.603 1.00 65.69 98 GLY A N 1
ATOM 834 C CA . GLY A 1 98 ? 41.489 4.268 -36.190 1.00 65.69 98 GLY A CA 1
ATOM 835 C C . GLY A 1 98 ? 40.137 4.958 -36.078 1.00 65.69 98 GLY A C 1
ATOM 836 O O . GLY A 1 98 ? 39.830 5.815 -36.909 1.00 65.69 98 GLY A O 1
ATOM 837 N N . PHE A 1 99 ? 39.343 4.567 -35.079 1.00 66.50 99 PHE A N 1
ATOM 838 C CA . PHE A 1 99 ? 38.036 5.167 -34.822 1.00 66.50 99 PHE A CA 1
ATOM 839 C C . PHE A 1 99 ? 38.135 6.687 -34.874 1.00 66.50 99 PHE A C 1
ATOM 841 O O . PHE A 1 99 ? 39.014 7.299 -34.255 1.00 66.50 99 PHE A O 1
ATOM 848 N N . THR A 1 100 ? 37.256 7.287 -35.662 1.00 85.44 100 THR A N 1
ATOM 849 C CA . THR A 1 100 ? 37.280 8.724 -35.884 1.00 85.44 100 THR A CA 1
ATOM 850 C C . THR A 1 100 ? 36.902 9.450 -34.588 1.00 85.44 100 THR A C 1
ATOM 852 O O . THR A 1 100 ? 36.096 8.960 -33.796 1.00 85.44 100 THR A O 1
ATOM 855 N N . LEU A 1 101 ? 37.463 10.642 -34.346 1.00 83.19 101 LEU A N 1
ATOM 856 C CA . LEU A 1 101 ? 37.096 11.460 -33.176 1.00 83.19 101 LEU A CA 1
ATOM 857 C C . LEU A 1 101 ? 35.572 11.689 -33.111 1.00 83.19 101 LEU A C 1
ATOM 859 O O . LEU A 1 101 ? 34.991 11.739 -32.029 1.00 83.19 101 LEU A O 1
ATOM 863 N N . ILE A 1 102 ? 34.928 11.780 -34.280 1.00 87.00 102 ILE A N 1
ATOM 864 C CA . ILE A 1 102 ? 33.481 11.948 -34.400 1.00 87.00 102 ILE A CA 1
ATOM 865 C C . ILE A 1 102 ? 32.700 10.714 -33.919 1.00 87.00 102 ILE A C 1
ATOM 867 O O . ILE A 1 102 ? 31.689 10.886 -33.246 1.00 87.00 102 ILE A O 1
ATOM 871 N N . GLU A 1 103 ? 33.173 9.487 -34.163 1.00 87.56 103 GLU A N 1
ATOM 872 C CA . GLU A 1 103 ? 32.540 8.273 -33.620 1.00 87.56 103 GLU A CA 1
ATOM 873 C C . GLU A 1 103 ? 32.596 8.239 -32.098 1.00 87.56 103 GLU A C 1
ATOM 875 O O . GLU A 1 103 ? 31.578 7.980 -31.457 1.00 87.56 103 GLU A O 1
ATOM 880 N N . PHE A 1 104 ? 33.749 8.559 -31.502 1.00 91.44 104 PHE A N 1
ATOM 881 C CA . PHE A 1 104 ? 33.845 8.645 -30.045 1.00 91.44 104 PHE A CA 1
ATOM 882 C C . PHE A 1 104 ? 32.884 9.691 -29.482 1.00 91.44 104 PHE A C 1
ATOM 884 O O . PHE A 1 104 ? 32.204 9.422 -28.494 1.00 91.44 104 PHE A O 1
ATOM 891 N N . LEU A 1 105 ? 32.772 10.851 -30.130 1.00 92.12 105 LEU A N 1
ATOM 892 C CA . LEU A 1 105 ? 31.865 11.913 -29.699 1.00 92.12 105 LEU A CA 1
ATOM 893 C C . LEU A 1 105 ? 30.397 11.461 -29.744 1.00 92.12 105 LEU A C 1
ATOM 895 O O . LEU A 1 105 ? 29.659 11.693 -28.787 1.00 92.12 105 LEU A O 1
ATOM 899 N N . ILE A 1 106 ? 29.987 10.753 -30.801 1.00 94.50 106 ILE A N 1
ATOM 900 C CA . ILE A 1 106 ? 28.633 10.191 -30.919 1.00 94.50 106 ILE A CA 1
ATOM 901 C C . ILE A 1 106 ? 28.381 9.137 -29.834 1.00 94.50 106 ILE A C 1
ATOM 903 O O . ILE A 1 106 ? 27.325 9.149 -29.203 1.00 94.50 106 ILE A O 1
ATOM 907 N N . VAL A 1 107 ? 29.347 8.253 -29.567 1.00 95.00 107 VAL A N 1
ATOM 908 C CA . VAL A 1 107 ? 29.222 7.235 -28.514 1.00 95.00 107 VAL A CA 1
ATOM 909 C C . VAL A 1 107 ? 29.060 7.895 -27.143 1.00 95.00 107 VAL A C 1
ATOM 911 O O . VAL A 1 107 ? 28.130 7.553 -26.416 1.00 95.00 107 VAL A O 1
ATOM 914 N N . PHE A 1 108 ? 29.888 8.887 -26.803 1.00 95.62 108 PHE A N 1
ATOM 915 C CA . PHE A 1 108 ? 29.760 9.615 -25.536 1.00 95.62 108 PHE A CA 1
ATOM 916 C C . PHE A 1 108 ? 28.435 10.369 -25.416 1.00 95.62 108 PHE A C 1
ATOM 918 O O . PHE A 1 108 ? 27.847 10.384 -24.335 1.00 95.62 108 PHE A O 1
ATOM 925 N N . LEU A 1 109 ? 27.932 10.941 -26.512 1.00 96.88 109 LEU A N 1
ATOM 926 C CA . LEU A 1 109 ? 26.623 11.591 -26.535 1.00 96.88 109 LEU A CA 1
ATOM 927 C C . LEU A 1 109 ? 25.499 10.594 -26.215 1.00 96.88 109 LEU A C 1
ATOM 929 O O . LEU A 1 109 ? 24.648 10.876 -25.372 1.00 96.88 109 LEU A O 1
ATOM 933 N N . ILE A 1 110 ? 25.523 9.409 -26.833 1.00 97.12 110 ILE A N 1
ATOM 934 C CA . ILE A 1 110 ? 24.544 8.346 -26.562 1.00 97.12 110 ILE A CA 1
ATOM 935 C C . ILE A 1 110 ? 24.648 7.883 -25.104 1.00 97.12 110 ILE A C 1
ATOM 937 O O . ILE A 1 110 ? 23.628 7.767 -24.426 1.00 97.12 110 ILE A O 1
ATOM 941 N N . PHE A 1 111 ? 25.863 7.677 -24.586 1.00 97.25 111 PHE A N 1
ATOM 942 C CA . PHE A 1 111 ? 26.067 7.308 -23.183 1.00 97.25 111 PHE A CA 1
ATOM 943 C C . PHE A 1 111 ? 25.544 8.371 -22.215 1.00 97.25 111 PHE A C 1
ATOM 945 O O . PHE A 1 111 ? 24.899 8.018 -21.232 1.00 97.25 111 PHE A O 1
ATOM 952 N N . ALA A 1 112 ? 25.761 9.659 -22.491 1.00 96.56 112 ALA A N 1
ATOM 953 C CA . ALA A 1 112 ? 25.250 10.740 -21.652 1.00 96.56 112 ALA A CA 1
ATOM 954 C C . ALA A 1 112 ? 23.713 10.727 -21.587 1.00 96.56 112 ALA A C 1
ATOM 956 O O . ALA A 1 112 ? 23.142 10.824 -20.501 1.00 96.56 112 ALA A O 1
ATOM 957 N N . ILE A 1 113 ? 23.044 10.528 -22.727 1.00 96.81 113 ILE A N 1
ATOM 958 C CA . ILE A 1 113 ? 21.578 10.423 -22.793 1.00 96.81 113 ILE A CA 1
ATOM 959 C C . ILE A 1 113 ? 21.085 9.197 -22.009 1.00 96.81 113 ILE A C 1
ATOM 961 O O . ILE A 1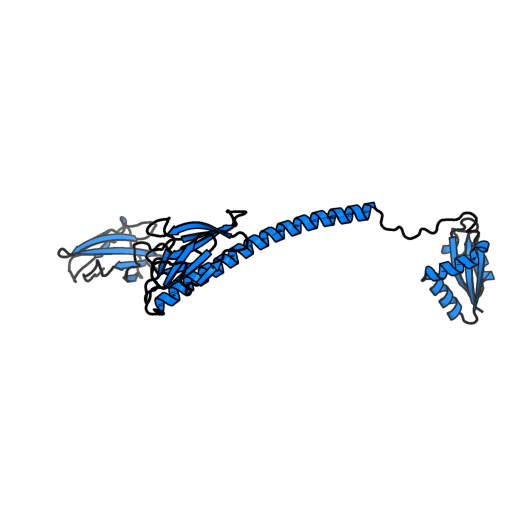 113 ? 20.152 9.307 -21.213 1.00 96.81 113 ILE A O 1
ATOM 965 N N . LEU A 1 114 ? 21.736 8.041 -22.178 1.00 96.38 114 LEU A N 1
ATOM 966 C CA . LEU A 1 114 ? 21.388 6.820 -21.446 1.00 96.38 114 LEU A CA 1
ATOM 967 C C . LEU A 1 114 ? 21.573 6.982 -19.930 1.00 96.38 114 LEU A C 1
ATOM 969 O O . LEU A 1 114 ? 20.702 6.572 -19.167 1.00 96.38 114 LEU A O 1
ATOM 973 N N . ILE A 1 115 ? 22.658 7.620 -19.483 1.00 95.81 115 ILE A N 1
ATOM 974 C CA . ILE A 1 115 ? 22.915 7.885 -18.059 1.00 95.81 115 ILE A CA 1
ATOM 975 C C . ILE A 1 115 ? 21.814 8.769 -17.463 1.00 95.81 115 ILE A C 1
ATOM 977 O O . ILE A 1 115 ? 21.336 8.483 -16.368 1.00 95.81 115 ILE A O 1
ATOM 981 N N . ILE A 1 116 ? 21.364 9.803 -18.179 1.00 94.88 116 ILE A N 1
ATOM 982 C CA . ILE A 1 116 ? 20.280 10.681 -17.713 1.00 94.88 116 ILE A CA 1
ATOM 983 C C . ILE A 1 116 ? 18.972 9.894 -17.536 1.00 94.88 116 ILE A C 1
ATOM 985 O O . ILE A 1 116 ? 18.312 10.029 -16.503 1.00 94.88 116 ILE A O 1
ATOM 989 N N . LEU A 1 117 ? 18.620 9.034 -18.499 1.00 92.44 117 LEU A N 1
ATOM 990 C CA . LEU A 1 117 ? 17.428 8.182 -18.417 1.00 92.44 117 LEU A CA 1
ATOM 991 C C . LEU A 1 117 ? 17.503 7.204 -17.234 1.00 92.44 117 LEU A C 1
ATOM 993 O O . LEU A 1 117 ? 16.540 7.075 -16.478 1.00 92.44 117 LEU A O 1
ATOM 997 N N . ILE A 1 118 ? 18.660 6.566 -17.030 1.00 91.75 118 ILE A N 1
ATOM 998 C CA . ILE A 1 118 ? 18.887 5.635 -15.914 1.00 91.75 118 ILE A CA 1
ATOM 999 C C . ILE A 1 118 ? 18.781 6.363 -14.569 1.00 91.75 118 ILE A C 1
ATOM 1001 O O . ILE A 1 118 ? 18.091 5.891 -13.667 1.00 91.75 118 ILE A O 1
ATOM 1005 N N . LEU A 1 119 ? 19.425 7.526 -14.425 1.00 88.31 119 LEU A N 1
ATOM 1006 C CA . LEU A 1 119 ? 19.382 8.311 -13.188 1.00 88.31 119 LEU A CA 1
ATOM 1007 C C . LEU A 1 119 ? 17.962 8.789 -12.860 1.00 88.31 119 LEU A C 1
ATOM 1009 O O . LEU A 1 119 ? 17.580 8.795 -11.690 1.00 88.31 119 LEU A O 1
ATOM 1013 N N . SER A 1 120 ? 17.172 9.161 -13.871 1.00 83.19 120 SER A N 1
ATOM 1014 C CA . SER A 1 120 ? 15.764 9.534 -13.697 1.00 83.19 120 SER A CA 1
ATOM 1015 C C . SER A 1 120 ? 14.924 8.356 -13.186 1.00 83.19 120 SER A C 1
ATOM 1017 O O . SER A 1 120 ? 14.262 8.484 -12.152 1.00 83.19 120 SER A O 1
ATOM 1019 N N . GLY A 1 121 ? 15.028 7.185 -13.825 1.00 82.94 121 GLY A N 1
ATOM 1020 C CA . GLY A 1 121 ? 14.326 5.975 -13.383 1.00 82.94 121 GLY A CA 1
ATOM 1021 C C . GLY A 1 121 ? 14.739 5.527 -11.976 1.00 82.94 121 GLY A C 1
ATOM 1022 O O . GLY A 1 121 ? 13.894 5.181 -11.152 1.00 82.94 121 GLY A O 1
ATOM 1023 N N . PHE A 1 122 ? 16.032 5.617 -11.654 1.00 82.25 122 PHE A N 1
ATOM 1024 C CA . PHE A 1 122 ? 16.556 5.239 -10.341 1.00 82.25 122 PHE A CA 1
ATOM 1025 C C . PHE A 1 122 ? 16.089 6.169 -9.210 1.00 82.25 122 PHE A C 1
ATOM 1027 O O . PHE A 1 122 ? 15.877 5.709 -8.088 1.00 82.25 122 PHE A O 1
ATOM 1034 N N . ARG A 1 123 ? 15.895 7.470 -9.475 1.00 77.31 123 ARG A N 1
ATOM 1035 C CA . ARG A 1 123 ? 15.322 8.404 -8.486 1.00 77.31 123 ARG A CA 1
ATOM 1036 C C . ARG A 1 123 ? 13.869 8.062 -8.155 1.00 77.31 123 ARG A C 1
ATOM 1038 O O . ARG A 1 123 ? 13.516 8.048 -6.981 1.00 77.31 123 ARG A O 1
ATOM 1045 N N . SER A 1 124 ? 13.055 7.747 -9.165 1.00 75.88 124 SER A N 1
ATOM 1046 C CA . SER A 1 124 ? 11.654 7.347 -8.966 1.00 75.88 124 SER A CA 1
ATOM 1047 C C . SER A 1 124 ? 11.542 6.034 -8.181 1.00 75.88 124 SER A C 1
ATOM 1049 O O . SER A 1 124 ? 10.774 5.947 -7.225 1.00 75.88 124 SER A O 1
ATOM 1051 N N . PHE A 1 125 ? 12.392 5.052 -8.494 1.00 80.62 125 PHE A N 1
ATOM 1052 C CA . PHE A 1 125 ? 12.446 3.787 -7.760 1.00 80.62 125 PHE A CA 1
ATOM 1053 C C . PHE A 1 125 ? 12.864 3.963 -6.288 1.00 80.62 125 PHE A C 1
ATOM 1055 O O . PHE A 1 125 ? 12.250 3.388 -5.388 1.00 80.62 125 PHE A O 1
ATOM 1062 N N . GLN A 1 126 ? 13.882 4.785 -6.009 1.00 77.06 126 GLN A N 1
ATOM 1063 C CA . GLN A 1 126 ? 14.285 5.090 -4.628 1.00 77.06 126 GLN A CA 1
ATOM 1064 C C . GLN A 1 126 ? 13.175 5.790 -3.834 1.00 77.06 126 GLN A C 1
ATOM 1066 O O . GLN A 1 126 ? 12.980 5.478 -2.662 1.00 77.06 126 GLN A O 1
ATOM 1071 N N . ALA A 1 127 ? 12.430 6.701 -4.466 1.00 75.44 127 ALA A N 1
ATOM 1072 C CA . ALA A 1 127 ? 11.293 7.358 -3.829 1.00 75.44 127 ALA A CA 1
ATOM 1073 C C . ALA A 1 127 ? 10.191 6.345 -3.459 1.00 75.44 127 ALA A C 1
ATOM 1075 O O . ALA A 1 127 ? 9.739 6.314 -2.317 1.00 75.44 127 ALA A O 1
ATOM 1076 N N . GLN A 1 128 ? 9.815 5.449 -4.378 1.00 78.00 128 GLN A N 1
ATOM 1077 C CA . GLN A 1 128 ? 8.782 4.433 -4.120 1.00 78.00 128 GLN A CA 1
ATOM 1078 C C . GLN A 1 128 ? 9.198 3.442 -3.026 1.00 78.00 128 GLN A C 1
ATOM 1080 O O . GLN A 1 128 ? 8.481 3.255 -2.046 1.00 78.00 128 GLN A O 1
ATOM 1085 N N . THR A 1 129 ? 10.408 2.886 -3.121 1.00 86.12 129 THR A N 1
ATOM 1086 C CA . THR A 1 129 ? 10.938 1.968 -2.096 1.00 86.12 129 THR A CA 1
ATOM 1087 C C . THR A 1 129 ? 11.083 2.632 -0.723 1.00 86.12 129 THR A C 1
ATOM 1089 O O . THR A 1 129 ? 10.892 1.984 0.309 1.00 86.12 129 THR A O 1
ATOM 1092 N N . GLY A 1 130 ? 11.386 3.934 -0.695 1.00 88.62 130 GLY A N 1
ATOM 1093 C CA . GLY A 1 130 ? 11.385 4.743 0.516 1.00 88.62 130 GLY A CA 1
ATOM 1094 C C . GLY A 1 130 ? 10.003 4.812 1.161 1.00 88.62 130 GLY A C 1
ATOM 1095 O O . GLY A 1 130 ? 9.885 4.532 2.355 1.00 88.62 130 GLY A O 1
ATOM 1096 N N . LEU A 1 131 ? 8.960 5.143 0.392 1.00 92.56 131 LEU A N 1
ATOM 1097 C CA . LEU A 1 131 ? 7.583 5.198 0.895 1.00 92.56 131 LEU A CA 1
ATOM 1098 C C . LEU A 1 131 ? 7.136 3.844 1.459 1.00 92.56 131 LEU A C 1
ATOM 1100 O O . LEU A 1 131 ? 6.722 3.782 2.616 1.00 92.56 131 LEU A O 1
ATOM 1104 N N . ASP A 1 132 ? 7.316 2.764 0.698 1.00 93.00 132 ASP A N 1
ATOM 1105 C CA . ASP A 1 132 ? 6.894 1.415 1.092 1.00 93.00 132 ASP A CA 1
ATOM 1106 C C . ASP A 1 132 ? 7.545 0.958 2.402 1.00 93.00 132 ASP A C 1
ATOM 1108 O O . ASP A 1 132 ? 6.873 0.437 3.295 1.00 93.00 132 ASP A O 1
ATOM 1112 N N . LYS A 1 133 ? 8.853 1.199 2.563 1.00 94.25 133 LYS A N 1
ATOM 1113 C CA . LYS A 1 133 ? 9.580 0.846 3.790 1.00 94.25 133 LYS A CA 1
ATOM 1114 C C . LYS A 1 133 ? 9.038 1.593 5.008 1.00 94.25 133 LYS A C 1
ATOM 1116 O O . LYS A 1 133 ? 8.897 0.997 6.081 1.00 94.25 133 LYS A O 1
ATOM 1121 N N . ASN A 1 134 ? 8.763 2.889 4.859 1.00 95.88 134 ASN A N 1
ATOM 1122 C CA . ASN A 1 134 ? 8.210 3.690 5.945 1.00 95.88 134 ASN A CA 1
ATOM 1123 C C . ASN A 1 134 ? 6.796 3.206 6.290 1.00 95.88 134 ASN A C 1
ATOM 1125 O O . ASN A 1 134 ? 6.544 2.925 7.453 1.00 95.88 134 ASN A O 1
ATOM 1129 N N . ILE A 1 135 ? 5.931 2.965 5.297 1.00 95.94 135 ILE A N 1
ATOM 1130 C CA . ILE A 1 135 ? 4.587 2.399 5.504 1.00 95.94 135 ILE A CA 1
ATOM 1131 C C . ILE A 1 135 ? 4.642 1.063 6.257 1.00 95.94 135 ILE A C 1
ATOM 1133 O O . ILE A 1 135 ? 3.926 0.864 7.242 1.00 95.94 135 ILE A O 1
ATOM 1137 N N . GLN A 1 136 ? 5.512 0.142 5.839 1.00 95.75 136 GLN A N 1
ATOM 1138 C CA . GLN A 1 136 ? 5.681 -1.148 6.511 1.00 95.75 136 GLN A CA 1
ATOM 1139 C C . GLN A 1 136 ? 6.155 -0.982 7.957 1.00 95.75 136 GLN A C 1
ATOM 1141 O O . GLN A 1 136 ? 5.589 -1.595 8.859 1.00 95.75 136 GLN A O 1
ATOM 1146 N N . SER A 1 137 ? 7.144 -0.123 8.200 1.00 96.44 137 SER A N 1
ATOM 1147 C CA . SER A 1 137 ? 7.666 0.110 9.551 1.00 96.44 137 SER A CA 1
ATOM 1148 C C . SER A 1 137 ? 6.613 0.770 10.453 1.00 96.44 137 SER A C 1
ATOM 1150 O O . SER A 1 137 ? 6.423 0.345 11.591 1.00 96.44 137 SER A O 1
ATOM 1152 N N . SER A 1 138 ? 5.867 1.754 9.936 1.00 96.81 138 SER A N 1
ATOM 1153 C CA . SER A 1 138 ? 4.776 2.436 10.646 1.00 96.81 138 SER A CA 1
ATOM 1154 C C . SER A 1 138 ? 3.644 1.483 11.009 1.00 96.81 138 SER A C 1
ATOM 1156 O O . SER A 1 138 ? 3.216 1.439 12.162 1.00 96.81 138 SER A O 1
ATOM 1158 N N . THR A 1 139 ? 3.184 0.670 10.054 1.00 97.06 139 THR A N 1
ATOM 1159 C CA . THR A 1 139 ? 2.138 -0.331 10.316 1.00 97.06 139 THR A CA 1
ATOM 1160 C C . THR A 1 139 ? 2.601 -1.408 11.294 1.00 97.06 139 THR A C 1
ATOM 1162 O O . THR A 1 139 ? 1.820 -1.827 12.147 1.00 97.06 139 THR A O 1
ATOM 1165 N N . GLN A 1 140 ? 3.865 -1.837 11.231 1.00 97.25 140 GLN A N 1
ATOM 1166 C CA . GLN A 1 140 ? 4.443 -2.768 12.204 1.00 97.25 140 GLN A CA 1
ATOM 1167 C C . GLN A 1 140 ? 4.480 -2.174 13.614 1.00 97.25 140 GLN A C 1
ATOM 1169 O O . GLN A 1 140 ? 4.084 -2.861 14.554 1.00 97.25 140 GLN A O 1
ATOM 1174 N N . LEU A 1 141 ? 4.895 -0.913 13.769 1.00 97.94 141 LEU A N 1
ATOM 1175 C CA . LEU A 1 141 ? 4.944 -0.250 15.073 1.00 97.94 141 LEU A CA 1
ATOM 1176 C C . LEU A 1 141 ? 3.541 -0.069 15.678 1.00 97.94 141 LEU A C 1
ATOM 1178 O O . LEU A 1 141 ? 3.339 -0.369 16.853 1.00 97.94 141 LEU A O 1
ATOM 1182 N N . LEU A 1 142 ? 2.553 0.331 14.870 1.00 97.88 142 LEU A N 1
ATOM 1183 C CA . LEU A 1 142 ? 1.149 0.427 15.294 1.00 97.88 142 LEU A CA 1
ATOM 1184 C C . LEU A 1 142 ? 0.591 -0.934 15.737 1.00 97.88 142 LEU A C 1
ATOM 1186 O O . LEU A 1 142 ? -0.015 -1.053 16.802 1.00 97.88 142 LEU A O 1
ATOM 1190 N N . ARG A 1 143 ? 0.841 -1.991 14.953 1.00 97.69 143 ARG A N 1
ATOM 1191 C CA . ARG A 1 143 ? 0.434 -3.362 15.302 1.00 97.69 143 ARG A CA 1
ATOM 1192 C C . ARG A 1 143 ? 1.133 -3.855 16.563 1.00 97.69 143 ARG A C 1
ATOM 1194 O O . ARG A 1 143 ? 0.513 -4.549 17.364 1.00 97.69 143 ARG A O 1
ATOM 1201 N N . LEU A 1 144 ? 2.398 -3.490 16.760 1.00 97.31 144 LEU A N 1
ATOM 1202 C CA . LEU A 1 144 ? 3.146 -3.821 17.967 1.00 97.31 144 LEU A CA 1
ATOM 1203 C C . LEU A 1 144 ? 2.535 -3.153 19.204 1.00 97.31 144 LEU A C 1
ATOM 1205 O O . LEU A 1 144 ? 2.308 -3.844 20.196 1.00 97.31 144 LEU A O 1
ATOM 1209 N N . ALA A 1 145 ? 2.207 -1.859 19.130 1.00 97.56 145 ALA A N 1
ATOM 1210 C CA . ALA A 1 145 ? 1.538 -1.138 20.214 1.00 97.56 145 ALA A CA 1
ATOM 1211 C C . ALA A 1 145 ? 0.205 -1.801 20.581 1.00 97.56 145 ALA A C 1
ATOM 1213 O O . ALA A 1 145 ? -0.025 -2.140 21.742 1.00 97.56 145 ALA A O 1
ATOM 1214 N N . ARG A 1 146 ? -0.625 -2.107 19.577 1.00 97.38 146 ARG A N 1
ATOM 1215 C CA . ARG A 1 146 ? -1.882 -2.836 19.774 1.00 97.38 146 ARG A CA 1
ATOM 1216 C C . ARG A 1 146 ? -1.663 -4.204 20.428 1.00 97.38 146 ARG A C 1
ATOM 1218 O O . ARG A 1 146 ? -2.370 -4.559 21.366 1.00 97.38 146 ARG A O 1
ATOM 1225 N N . ASN A 1 147 ? -0.678 -4.976 19.971 1.00 97.25 147 ASN A N 1
ATOM 1226 C CA . ASN A 1 147 ? -0.374 -6.292 20.540 1.00 97.25 147 ASN A CA 1
ATOM 1227 C C . ASN A 1 147 ? 0.085 -6.197 22.004 1.00 97.25 147 ASN A C 1
ATOM 1229 O O . ASN A 1 147 ? -0.305 -7.030 22.827 1.00 97.25 147 ASN A O 1
ATOM 1233 N N . TYR A 1 148 ? 0.875 -5.181 22.359 1.00 97.12 148 TYR A N 1
ATOM 1234 C CA . TYR A 1 148 ? 1.239 -4.917 23.752 1.00 97.12 148 TYR A CA 1
ATOM 1235 C C . TYR A 1 148 ? 0.029 -4.536 24.614 1.00 97.12 148 TYR A C 1
ATOM 1237 O O . TYR A 1 148 ? -0.083 -5.025 25.738 1.00 97.12 148 TYR A O 1
ATOM 1245 N N . ALA A 1 149 ? -0.920 -3.764 24.077 1.00 96.44 149 ALA A N 1
ATOM 1246 C CA . ALA A 1 149 ? -2.178 -3.470 24.759 1.00 96.44 149 ALA A CA 1
ATOM 1247 C C . ALA A 1 149 ? -3.042 -4.733 24.963 1.00 96.44 149 ALA A C 1
ATOM 1249 O O . ALA A 1 149 ? -3.509 -4.988 26.074 1.00 96.44 149 ALA A O 1
ATOM 1250 N N . ILE A 1 150 ? -3.200 -5.582 23.938 1.00 96.75 150 ILE A N 1
ATOM 1251 C CA . ILE A 1 150 ? -3.985 -6.834 24.014 1.00 96.75 150 ILE A CA 1
ATOM 1252 C C . ILE A 1 150 ? -3.385 -7.803 25.036 1.00 96.75 150 ILE A C 1
ATOM 1254 O O . ILE A 1 150 ? -4.096 -8.352 25.873 1.00 96.75 150 ILE A O 1
ATOM 1258 N N . SER A 1 151 ? -2.063 -7.980 25.002 1.00 96.75 151 SER A N 1
ATOM 1259 C CA . SER A 1 151 ? -1.338 -8.792 25.989 1.00 96.75 151 SER A CA 1
ATOM 1260 C C . SER A 1 151 ? -1.284 -8.150 27.377 1.00 96.75 151 SER A C 1
ATOM 1262 O O . SER A 1 151 ? -0.772 -8.766 28.310 1.00 96.75 151 SER A O 1
ATOM 1264 N N . SER A 1 152 ? -1.822 -6.931 27.527 1.00 93.38 152 SER A N 1
ATOM 1265 C CA . SER A 1 152 ? -1.797 -6.145 28.757 1.00 93.38 152 SER A CA 1
ATOM 1266 C C . SER A 1 152 ? -0.388 -6.086 29.354 1.00 93.38 152 SER A C 1
ATOM 1268 O O . SER A 1 152 ? -0.199 -6.227 30.568 1.00 93.38 152 SER A O 1
ATOM 1270 N N . LYS A 1 153 ? 0.616 -5.916 28.485 1.00 93.06 153 LYS A N 1
ATOM 1271 C CA . LYS A 1 153 ? 2.024 -5.843 28.872 1.00 93.06 153 LYS A CA 1
ATOM 1272 C C . LYS A 1 153 ? 2.195 -4.753 29.934 1.00 93.06 153 LYS A C 1
ATOM 1274 O O . LYS A 1 153 ? 1.606 -3.681 29.832 1.00 93.06 153 LYS A O 1
ATOM 1279 N N . ASN A 1 154 ? 2.939 -5.055 30.996 1.00 92.50 154 ASN A N 1
ATOM 1280 C CA . ASN A 1 154 ? 3.135 -4.171 32.156 1.00 92.50 154 ASN A CA 1
ATOM 1281 C C . ASN A 1 154 ? 1.833 -3.687 32.837 1.00 92.50 154 ASN A C 1
ATOM 1283 O O . ASN A 1 154 ? 1.872 -2.754 33.634 1.00 92.50 154 ASN A O 1
ATOM 1287 N N . ASN A 1 155 ? 0.685 -4.324 32.561 1.00 92.75 155 ASN A N 1
ATOM 1288 C CA . ASN A 1 155 ? -0.643 -3.918 33.033 1.00 92.75 155 ASN A CA 1
ATOM 1289 C C . ASN A 1 155 ? -1.041 -2.479 32.636 1.00 92.75 155 ASN A C 1
ATOM 1291 O O . ASN A 1 155 ? -1.814 -1.830 33.342 1.00 92.75 155 ASN A O 1
ATOM 1295 N N . GLN A 1 156 ? -0.519 -1.986 31.509 1.00 91.56 156 GLN A N 1
ATOM 1296 C CA . GLN A 1 156 ? -0.796 -0.648 30.984 1.00 91.56 156 GLN A CA 1
ATOM 1297 C C . GLN A 1 156 ? -1.352 -0.712 29.554 1.00 91.56 156 GLN A C 1
ATOM 1299 O O . GLN A 1 156 ? -1.005 -1.631 28.798 1.00 91.56 156 GLN A O 1
ATOM 1304 N N . PRO A 1 157 ? -2.187 0.263 29.142 1.00 93.75 157 PRO A N 1
ATOM 1305 C CA . PRO A 1 157 ? -2.443 0.476 27.724 1.00 93.75 157 PRO A CA 1
ATOM 1306 C C . PRO A 1 157 ? -1.129 0.820 27.013 1.00 93.75 157 PRO A C 1
ATOM 1308 O O . PRO A 1 157 ? -0.158 1.255 27.635 1.00 93.75 157 PRO A O 1
ATOM 1311 N N . HIS A 1 158 ? -1.088 0.595 25.708 1.00 96.50 158 HIS A N 1
ATOM 1312 C CA . HIS A 1 158 ? 0.052 0.957 24.874 1.00 96.50 158 HIS A CA 1
ATOM 1313 C C . HIS A 1 158 ? -0.446 1.817 23.731 1.00 96.50 158 HIS A C 1
ATOM 1315 O O . HIS A 1 158 ? -1.488 1.536 23.141 1.00 96.50 158 HIS A O 1
ATOM 1321 N N . SER A 1 159 ? 0.307 2.862 23.428 1.00 97.00 159 SER A N 1
ATOM 1322 C CA . SER A 1 159 ? -0.161 3.936 22.567 1.00 97.00 159 SER A CA 1
ATOM 1323 C C . SER A 1 159 ? 0.926 4.350 21.593 1.00 97.00 159 SER A C 1
ATOM 1325 O O . SER A 1 159 ? 2.105 4.027 21.764 1.00 97.00 159 SER A O 1
ATOM 1327 N N . VAL A 1 160 ? 0.519 5.053 20.545 1.00 97.75 160 VAL A N 1
ATOM 1328 C CA . VAL A 1 160 ? 1.426 5.591 19.538 1.00 97.75 160 VAL A CA 1
ATOM 1329 C C . VAL A 1 160 ? 1.272 7.098 19.476 1.00 97.75 160 VAL A C 1
ATOM 1331 O O . VAL A 1 160 ? 0.168 7.598 19.309 1.00 97.75 160 VAL A O 1
ATOM 1334 N N . HIS A 1 161 ? 2.384 7.809 19.606 1.00 96.88 161 HIS A N 1
ATOM 1335 C CA . HIS A 1 161 ? 2.495 9.239 19.392 1.00 96.88 161 HIS A CA 1
ATOM 1336 C C . HIS A 1 161 ? 3.038 9.503 17.991 1.00 96.88 161 HIS A C 1
ATOM 1338 O O . HIS A 1 161 ? 3.978 8.846 17.536 1.00 96.88 161 HIS A O 1
ATOM 1344 N N . ILE A 1 162 ? 2.440 10.467 17.309 1.00 95.19 162 ILE A N 1
ATOM 1345 C CA . ILE A 1 162 ? 2.794 10.864 15.957 1.00 95.19 162 ILE A CA 1
ATOM 1346 C C . ILE A 1 162 ? 3.316 12.288 15.998 1.00 95.19 162 ILE A C 1
ATOM 1348 O O . ILE A 1 162 ? 2.639 13.210 16.440 1.00 95.19 162 ILE A O 1
ATOM 1352 N N . GLU A 1 163 ? 4.508 12.483 15.467 1.00 89.75 163 GLU A N 1
ATOM 1353 C CA . GLU A 1 163 ? 5.104 13.801 15.351 1.00 89.75 163 GLU A CA 1
ATOM 1354 C C . GLU A 1 163 ? 5.789 13.945 13.995 1.00 89.75 163 GLU A C 1
ATOM 1356 O O . GLU A 1 163 ? 5.856 13.014 13.185 1.00 89.75 163 GLU A O 1
ATOM 1361 N N . ASN A 1 164 ? 6.262 15.151 13.702 1.00 82.94 164 ASN A N 1
ATOM 1362 C CA . ASN A 1 164 ? 6.838 15.420 12.399 1.00 82.94 164 ASN A CA 1
ATOM 1363 C C . ASN A 1 164 ? 8.127 14.607 12.202 1.00 82.94 164 ASN A C 1
ATOM 1365 O O . ASN A 1 164 ? 9.140 14.866 12.846 1.00 82.94 164 ASN A O 1
ATOM 1369 N N . GLY A 1 165 ? 8.084 13.635 11.292 1.00 88.25 165 GLY A N 1
ATOM 1370 C CA . GLY A 1 165 ? 9.239 12.817 10.931 1.00 88.25 165 GLY A CA 1
ATOM 1371 C C . GLY A 1 165 ? 9.472 11.582 11.804 1.00 88.25 165 GLY A C 1
ATOM 1372 O O . GLY A 1 165 ? 10.396 10.832 11.498 1.00 88.25 165 GLY A O 1
ATOM 1373 N N . GLN A 1 166 ? 8.654 11.310 12.827 1.00 93.69 166 GLN A N 1
ATOM 1374 C CA . GLN A 1 166 ? 8.750 10.059 13.587 1.00 93.69 166 GLN A CA 1
ATOM 1375 C C . GLN A 1 166 ? 7.407 9.590 14.156 1.00 93.69 166 GLN A C 1
ATOM 1377 O O . GLN A 1 166 ? 6.467 10.359 14.348 1.00 93.69 166 GLN A O 1
ATOM 1382 N N . ILE A 1 167 ? 7.327 8.287 14.406 1.00 97.06 167 ILE A N 1
ATOM 1383 C CA . ILE A 1 167 ? 6.193 7.635 15.062 1.00 97.06 167 ILE A CA 1
ATOM 1384 C C . ILE A 1 167 ? 6.757 6.873 16.253 1.00 97.06 167 ILE A C 1
ATOM 1386 O O . ILE A 1 167 ? 7.702 6.100 16.090 1.00 97.06 167 ILE A O 1
ATOM 1390 N N . VAL A 1 168 ? 6.195 7.094 17.438 1.00 97.81 168 VAL A N 1
ATOM 1391 C CA . VAL A 1 168 ? 6.758 6.630 18.707 1.00 97.81 168 VAL A CA 1
ATOM 1392 C C . VAL A 1 168 ? 5.738 5.805 19.477 1.00 97.81 168 VAL A C 1
ATOM 1394 O O . VAL A 1 168 ? 4.682 6.296 19.850 1.00 97.81 168 VAL A O 1
ATOM 1397 N N . LEU A 1 169 ? 6.061 4.545 19.745 1.00 97.38 169 LEU A N 1
ATOM 1398 C CA . LEU A 1 169 ? 5.331 3.693 20.676 1.00 97.38 169 LEU A CA 1
ATOM 1399 C C . LEU A 1 169 ? 5.729 4.055 22.107 1.00 97.38 169 LEU A C 1
ATOM 1401 O O . LEU A 1 169 ? 6.919 4.136 22.417 1.00 97.38 169 LEU A O 1
ATOM 1405 N N . PHE A 1 170 ? 4.740 4.218 22.980 1.00 97.12 170 PHE A N 1
ATOM 1406 C CA . PHE A 1 170 ? 4.943 4.489 24.400 1.00 97.12 170 PHE A CA 1
ATOM 1407 C C . PHE A 1 170 ? 3.937 3.722 25.273 1.00 97.12 170 PHE A C 1
ATOM 1409 O O . PHE A 1 170 ? 2.903 3.238 24.804 1.00 97.12 170 PHE A O 1
ATOM 1416 N N . GLU A 1 171 ? 4.263 3.585 26.557 1.00 95.19 171 GLU A N 1
ATOM 1417 C CA . GLU A 1 171 ? 3.414 2.919 27.551 1.00 95.19 171 GLU A CA 1
ATOM 1418 C C . GLU A 1 171 ? 2.487 3.939 28.231 1.00 95.19 171 GLU A C 1
ATOM 1420 O O . GLU A 1 171 ? 2.935 5.012 28.638 1.00 95.19 171 GLU A O 1
ATOM 1425 N N . GLY A 1 172 ? 1.207 3.604 28.395 1.00 94.00 172 GLY A N 1
ATOM 1426 C CA . GLY A 1 172 ? 0.195 4.486 28.982 1.00 94.00 172 GLY A CA 1
ATOM 1427 C C . GLY A 1 172 ? -0.625 5.262 27.946 1.00 94.00 172 GLY A C 1
ATOM 1428 O O . GLY A 1 172 ? -0.647 4.925 26.765 1.00 94.00 172 GLY A O 1
ATOM 1429 N N . THR A 1 173 ? -1.338 6.293 28.404 1.00 91.94 173 THR A N 1
ATOM 1430 C CA . THR A 1 173 ? -2.260 7.116 27.591 1.00 91.94 173 THR A CA 1
ATOM 1431 C C . THR A 1 173 ? -1.749 8.530 27.322 1.00 91.94 173 THR A C 1
ATOM 1433 O O . THR A 1 173 ? -2.437 9.307 26.677 1.00 91.94 173 THR A O 1
ATOM 1436 N N . THR A 1 174 ? -0.585 8.899 27.859 1.00 92.25 174 THR A N 1
ATOM 1437 C CA . THR A 1 174 ? -0.003 10.236 27.702 1.00 92.25 174 THR A CA 1
ATOM 1438 C C . THR A 1 174 ? 1.459 10.116 27.319 1.00 92.25 174 THR A C 1
ATOM 1440 O O . THR A 1 174 ? 2.243 9.499 28.045 1.00 92.25 174 THR A O 1
ATOM 1443 N N . TYR A 1 175 ? 1.834 10.706 26.189 1.00 94.81 175 TYR A N 1
ATOM 1444 C CA . TYR A 1 175 ? 3.209 10.664 25.724 1.00 94.81 175 TYR A CA 1
ATOM 1445 C C . TYR A 1 175 ? 4.131 11.543 26.577 1.00 94.81 175 TYR A C 1
ATOM 1447 O O . TYR A 1 175 ? 3.796 12.658 26.974 1.00 94.81 175 TYR A O 1
ATOM 1455 N N . THR A 1 176 ? 5.338 11.048 26.853 1.00 94.31 176 THR A N 1
ATOM 1456 C CA . THR A 1 176 ? 6.417 11.823 27.478 1.00 94.31 176 THR A CA 1
ATOM 1457 C C . THR A 1 176 ? 7.724 11.515 26.758 1.00 94.31 176 THR A C 1
ATOM 1459 O O . THR A 1 176 ? 8.233 10.398 26.844 1.00 94.31 176 THR A O 1
ATOM 1462 N N . ALA A 1 177 ? 8.295 12.512 26.077 1.00 91.69 177 ALA A N 1
ATOM 1463 C CA . ALA A 1 177 ? 9.481 12.335 25.233 1.00 91.69 177 ALA A CA 1
ATOM 1464 C C . ALA A 1 177 ? 10.723 11.825 25.992 1.00 91.69 177 ALA A C 1
ATOM 1466 O O . ALA A 1 177 ? 11.535 11.100 25.428 1.00 91.69 177 ALA A O 1
ATOM 1467 N N . ALA A 1 178 ? 10.862 12.159 27.281 1.00 92.69 178 ALA A N 1
ATOM 1468 C CA . ALA A 1 178 ? 11.995 11.741 28.112 1.00 92.69 178 ALA A CA 1
ATOM 1469 C C . ALA A 1 178 ? 11.932 10.273 28.589 1.00 92.69 178 ALA A C 1
ATOM 1471 O O . ALA A 1 178 ? 12.862 9.808 29.247 1.00 92.69 178 ALA A O 1
ATOM 1472 N N . ASN A 1 179 ? 10.844 9.546 28.309 1.00 91.56 179 ASN A N 1
ATOM 1473 C CA . ASN A 1 179 ? 10.690 8.165 28.757 1.00 91.56 179 ASN A CA 1
ATOM 1474 C C . ASN A 1 179 ? 11.597 7.219 27.948 1.00 91.56 179 ASN A C 1
ATOM 1476 O O . ASN A 1 179 ? 11.512 7.143 26.724 1.00 91.56 179 ASN A O 1
ATOM 1480 N N . THR A 1 180 ? 12.456 6.468 28.638 1.00 92.12 180 THR A N 1
ATOM 1481 C CA . THR A 1 180 ? 13.420 5.544 28.023 1.00 92.12 180 THR A CA 1
ATOM 1482 C C . THR A 1 180 ? 12.784 4.270 27.468 1.00 92.12 180 THR A C 1
ATOM 1484 O O . THR A 1 180 ? 13.421 3.580 26.674 1.00 92.12 180 THR A O 1
ATOM 1487 N N . SER A 1 181 ? 11.541 3.960 27.847 1.00 91.19 181 SER A N 1
ATOM 1488 C CA . SER A 1 181 ? 10.773 2.840 27.286 1.00 91.19 181 SER A CA 1
ATOM 1489 C C . SER A 1 181 ? 10.186 3.146 25.904 1.00 91.19 181 SER A C 1
ATOM 1491 O O . SER A 1 181 ? 9.652 2.241 25.263 1.00 91.19 181 SER A O 1
ATOM 1493 N N . ASN A 1 182 ? 10.272 4.396 25.434 1.00 95.19 182 ASN A N 1
ATOM 1494 C CA . ASN A 1 182 ? 9.753 4.793 24.130 1.00 95.19 182 ASN A CA 1
ATOM 1495 C C . ASN A 1 182 ? 10.481 4.053 22.999 1.00 95.19 182 ASN A C 1
ATOM 1497 O O . ASN A 1 182 ? 11.709 3.973 22.968 1.00 95.19 182 ASN A O 1
ATOM 1501 N N . GLN A 1 183 ? 9.718 3.545 22.033 1.00 94.94 183 GLN A N 1
ATOM 1502 C CA . GLN A 1 183 ? 10.244 2.873 20.846 1.00 94.94 183 GLN A CA 1
ATOM 1503 C C . GLN A 1 183 ? 9.773 3.614 19.600 1.00 94.94 183 GLN A C 1
ATOM 1505 O O . GLN A 1 183 ? 8.608 3.531 19.223 1.00 94.94 183 GLN A O 1
ATOM 1510 N N . GLY A 1 184 ? 10.676 4.361 18.970 1.00 92.81 184 GLY A N 1
ATOM 1511 C CA . GLY A 1 184 ? 10.366 5.181 17.803 1.00 92.81 184 GLY A CA 1
ATOM 1512 C C . GLY A 1 184 ? 10.927 4.632 16.500 1.00 92.81 184 GLY A C 1
ATOM 1513 O O . GLY A 1 184 ? 11.963 3.967 16.476 1.00 92.81 184 GLY A O 1
ATOM 1514 N N . ILE A 1 185 ? 10.260 4.973 15.403 1.00 95.12 185 ILE A N 1
ATOM 1515 C CA . ILE A 1 185 ? 10.814 4.885 14.054 1.00 95.12 185 ILE A CA 1
ATOM 1516 C C . ILE A 1 185 ? 10.920 6.290 13.464 1.00 95.12 185 ILE A C 1
ATOM 1518 O O . ILE A 1 185 ? 9.994 7.090 13.579 1.00 95.12 185 ILE A O 1
ATOM 1522 N N . ASN A 1 186 ? 12.037 6.563 12.794 1.00 94.81 186 ASN A N 1
ATOM 1523 C CA . ASN A 1 186 ? 12.222 7.791 12.029 1.00 94.81 186 ASN A CA 1
ATOM 1524 C C . ASN A 1 186 ? 11.782 7.574 10.585 1.00 94.81 186 ASN A C 1
ATOM 1526 O O . ASN A 1 186 ? 12.141 6.568 9.964 1.00 94.81 186 ASN A O 1
ATOM 1530 N N . LEU A 1 187 ? 11.058 8.546 10.042 1.00 93.94 187 LEU A N 1
ATOM 1531 C CA . LEU A 1 187 ? 10.724 8.582 8.631 1.00 93.94 187 LEU A CA 1
ATOM 1532 C C . LEU A 1 187 ? 11.958 8.991 7.830 1.00 93.94 187 LEU A C 1
ATOM 1534 O O . LEU A 1 187 ? 12.632 9.975 8.128 1.00 93.94 187 LEU A O 1
ATOM 1538 N N . THR A 1 188 ? 12.290 8.191 6.823 1.00 92.12 188 THR A N 1
ATOM 1539 C CA . THR A 1 188 ? 13.515 8.358 6.023 1.00 92.12 188 THR A CA 1
ATOM 1540 C C . THR A 1 188 ? 13.200 8.475 4.538 1.00 92.12 188 THR A C 1
ATOM 1542 O O . THR A 1 188 ? 12.069 8.245 4.119 1.00 92.12 188 THR A O 1
ATOM 1545 N N . ASN A 1 189 ? 14.208 8.807 3.724 1.00 89.56 189 ASN A N 1
ATOM 1546 C CA . ASN A 1 189 ? 14.101 8.859 2.259 1.00 89.56 189 ASN A CA 1
ATOM 1547 C C . ASN A 1 189 ? 13.049 9.855 1.744 1.00 89.56 189 ASN A C 1
ATOM 1549 O O . ASN A 1 189 ? 12.327 9.552 0.799 1.00 89.56 189 ASN A O 1
ATOM 1553 N N . GLY A 1 190 ? 12.959 11.034 2.370 1.00 90.31 190 GLY A N 1
ATOM 1554 C CA . GLY A 1 190 ? 12.042 12.089 1.930 1.00 90.31 190 GLY A CA 1
ATOM 1555 C C . GLY A 1 190 ? 10.568 11.721 2.097 1.00 90.31 190 GLY A C 1
ATOM 1556 O O . GLY A 1 190 ? 9.757 12.114 1.271 1.00 90.31 190 GLY A O 1
ATOM 1557 N N . VAL A 1 191 ? 10.216 10.948 3.128 1.00 94.12 191 VAL A N 1
ATOM 1558 C CA . VAL A 1 191 ? 8.820 10.670 3.497 1.00 94.12 191 VAL A CA 1
ATOM 1559 C C . VAL A 1 191 ? 8.419 11.557 4.666 1.00 94.12 191 VAL A C 1
ATOM 1561 O O . VAL A 1 191 ? 9.175 11.688 5.628 1.00 94.12 191 VAL A O 1
ATOM 1564 N N . ALA A 1 192 ? 7.221 12.127 4.600 1.00 94.50 192 ALA A N 1
ATOM 1565 C CA . ALA A 1 192 ? 6.619 12.886 5.687 1.00 94.50 192 ALA A CA 1
ATOM 1566 C C . ALA A 1 192 ? 5.180 12.423 5.943 1.00 94.50 192 ALA A C 1
ATOM 1568 O O . ALA A 1 192 ? 4.554 11.808 5.080 1.00 94.50 192 ALA A O 1
ATOM 1569 N N . ILE A 1 193 ? 4.669 12.730 7.136 1.00 94.56 193 ILE A N 1
ATOM 1570 C CA . ILE A 1 193 ? 3.245 12.609 7.461 1.00 94.56 193 ILE A CA 1
ATOM 1571 C C . ILE A 1 193 ? 2.608 13.934 7.072 1.00 94.56 193 ILE A C 1
ATOM 1573 O O . ILE A 1 193 ? 2.849 14.947 7.725 1.00 94.56 193 ILE A O 1
ATOM 1577 N N . ASP A 1 194 ? 1.849 13.945 5.984 1.00 92.12 194 ASP A N 1
ATOM 1578 C CA . ASP A 1 194 ? 1.289 15.171 5.414 1.00 92.12 194 ASP A CA 1
ATOM 1579 C C . ASP A 1 194 ? -0.188 15.376 5.782 1.00 92.12 194 ASP A C 1
ATOM 1581 O O . ASP A 1 194 ? -0.715 16.481 5.646 1.00 92.12 194 ASP A O 1
ATOM 1585 N N . GLN A 1 195 ? -0.856 14.335 6.289 1.00 92.44 195 GLN A N 1
ATOM 1586 C CA . GLN A 1 195 ? -2.212 14.434 6.817 1.00 92.44 195 GLN A CA 1
ATOM 1587 C C . GLN A 1 195 ? -2.449 13.458 7.973 1.00 92.44 195 GLN A C 1
ATOM 1589 O O . GLN A 1 195 ? -2.124 12.275 7.887 1.00 92.44 195 GLN A O 1
ATOM 1594 N N . ILE A 1 196 ? -3.095 13.951 9.029 1.00 93.50 196 ILE A N 1
ATOM 1595 C CA . ILE A 1 196 ? -3.608 13.159 10.148 1.00 93.50 196 ILE A CA 1
ATOM 1596 C C . ILE A 1 196 ? -5.105 13.452 10.252 1.00 93.50 196 ILE A C 1
ATOM 1598 O O . ILE A 1 196 ? -5.518 14.610 10.285 1.00 93.50 196 ILE A O 1
ATOM 1602 N N . ASN A 1 197 ? -5.926 12.408 10.235 1.00 93.19 197 ASN A N 1
ATOM 1603 C CA . ASN A 1 197 ? -7.367 12.513 10.412 1.00 93.19 197 ASN A CA 1
ATOM 1604 C C . ASN A 1 197 ? -7.817 11.411 11.369 1.00 93.19 197 ASN A C 1
ATOM 1606 O O . ASN A 1 197 ? -8.171 10.316 10.938 1.00 93.19 197 ASN A O 1
ATOM 1610 N N . LEU A 1 198 ? -7.718 11.700 12.665 1.00 93.00 198 LEU A N 1
ATOM 1611 C CA . LEU A 1 198 ? -8.056 10.785 13.749 1.00 93.00 198 LEU A CA 1
ATOM 1612 C C . LEU A 1 198 ? -9.210 11.354 14.578 1.00 93.00 198 LEU A C 1
ATOM 1614 O O . LEU A 1 198 ? -9.370 12.569 14.695 1.00 93.00 198 LEU A O 1
ATOM 1618 N N . ASN A 1 199 ? -9.998 10.476 15.185 1.00 89.69 199 ASN A N 1
ATOM 1619 C CA . ASN A 1 199 ? -10.996 10.850 16.177 1.00 89.69 199 ASN A CA 1
ATOM 1620 C C . ASN A 1 199 ? -10.331 11.213 17.526 1.00 89.69 199 ASN A C 1
ATOM 1622 O O . ASN A 1 199 ? -9.264 10.693 17.867 1.00 89.69 199 ASN A O 1
ATOM 1626 N N . PRO A 1 200 ? -10.941 12.097 18.339 1.00 83.31 200 PRO A N 1
ATOM 1627 C CA . PRO A 1 200 ? -12.143 12.889 18.060 1.00 83.31 200 PRO A CA 1
ATOM 1628 C C . PRO A 1 200 ? -11.863 14.173 17.254 1.00 83.31 200 PRO A C 1
ATOM 1630 O O . PRO A 1 200 ? -12.801 14.877 16.887 1.00 83.31 200 PRO A O 1
ATOM 1633 N N . THR A 1 201 ? -10.594 14.519 17.015 1.00 78.81 201 THR A N 1
ATOM 1634 C CA . THR A 1 201 ? -10.194 15.759 16.336 1.00 78.81 201 THR A CA 1
ATOM 1635 C C . THR A 1 201 ? -9.035 15.516 15.383 1.00 78.81 201 THR A C 1
ATOM 1637 O O . THR A 1 201 ? -8.077 14.842 15.740 1.00 78.81 201 THR A O 1
ATOM 1640 N N . SER A 1 202 ? -9.025 16.173 14.222 1.00 76.94 202 SER A N 1
ATOM 1641 C CA . SER A 1 202 ? -7.937 16.043 13.237 1.00 76.94 202 SER A CA 1
ATOM 1642 C C . SER A 1 202 ? -6.562 16.533 13.724 1.00 76.94 202 SER A C 1
ATOM 1644 O O . SER A 1 202 ? -5.567 16.328 13.039 1.00 76.94 202 SER A O 1
ATOM 1646 N N . SER A 1 203 ? -6.486 17.194 14.885 1.00 79.69 203 SER A N 1
ATOM 1647 C CA . SER A 1 203 ? -5.232 17.563 15.557 1.00 79.69 203 SER A CA 1
ATOM 1648 C C . SER A 1 203 ? -4.726 16.508 16.545 1.00 79.69 203 SER A C 1
ATOM 1650 O O . SER A 1 203 ? -3.672 16.698 17.144 1.00 79.69 203 SER A O 1
ATOM 1652 N N . THR A 1 204 ? -5.480 15.431 16.768 1.00 85.12 204 THR A N 1
ATOM 1653 C CA . THR A 1 204 ? -5.066 14.330 17.635 1.00 85.12 204 THR A CA 1
ATOM 1654 C C . THR A 1 204 ? -3.852 13.637 17.027 1.00 85.12 204 THR A C 1
ATOM 1656 O O . THR A 1 204 ? -3.895 13.178 15.890 1.00 85.12 204 THR A O 1
ATOM 1659 N N . THR A 1 205 ? -2.770 13.557 17.799 1.00 92.19 205 THR A N 1
ATOM 1660 C CA . THR A 1 205 ? -1.514 12.901 17.407 1.00 92.19 205 THR A CA 1
ATOM 1661 C C . THR A 1 205 ? -1.245 11.611 18.176 1.00 92.19 205 THR A C 1
ATOM 1663 O O . THR A 1 205 ? -0.232 10.958 17.945 1.00 92.19 205 THR A O 1
ATOM 1666 N N . GLU A 1 206 ? -2.134 11.231 19.089 1.00 94.81 206 GLU A N 1
ATOM 1667 C CA . GLU A 1 206 ? -2.002 10.032 19.909 1.00 94.81 206 GLU A CA 1
ATOM 1668 C C . GLU A 1 206 ? -3.072 9.009 19.524 1.00 94.81 206 GLU A C 1
ATOM 1670 O O . GLU A 1 206 ? -4.252 9.336 19.405 1.00 94.81 206 GLU A O 1
ATOM 1675 N N . ILE A 1 207 ? -2.651 7.760 19.341 1.00 96.50 207 ILE A N 1
ATOM 1676 C CA . ILE A 1 207 ? -3.528 6.612 19.121 1.00 96.50 207 ILE A CA 1
ATOM 1677 C C . ILE A 1 207 ? -3.412 5.718 20.346 1.00 96.50 207 ILE A C 1
ATOM 1679 O O . ILE A 1 207 ? -2.377 5.079 20.553 1.00 96.50 207 ILE A O 1
ATOM 1683 N N . ILE A 1 208 ? -4.464 5.688 21.160 1.00 96.75 208 ILE A N 1
ATOM 1684 C CA . ILE A 1 208 ? -4.482 4.940 22.417 1.00 96.75 208 ILE A CA 1
ATOM 1685 C C . ILE A 1 208 ? -5.151 3.588 22.183 1.00 96.75 208 ILE A C 1
ATOM 1687 O O . ILE A 1 208 ? -6.325 3.543 21.807 1.00 96.75 208 ILE A O 1
ATOM 1691 N N . PHE A 1 209 ? -4.426 2.486 22.407 1.00 97.75 209 PHE A N 1
ATOM 1692 C CA . PHE A 1 209 ? -5.011 1.146 22.375 1.00 97.75 209 PHE A CA 1
ATOM 1693 C C . PHE A 1 209 ? -5.372 0.683 23.784 1.00 97.75 209 PHE A C 1
ATOM 1695 O O . PHE A 1 209 ? -4.523 0.581 24.675 1.00 97.75 209 PHE A O 1
ATOM 1702 N N . GLU A 1 210 ? -6.648 0.356 23.961 1.00 95.94 210 GLU A N 1
ATOM 1703 C CA . GLU A 1 210 ? -7.192 -0.135 25.218 1.00 95.94 210 GLU A CA 1
ATOM 1704 C C . GLU A 1 210 ? -6.580 -1.482 25.594 1.00 95.94 210 GLU A C 1
ATOM 1706 O O . GLU A 1 210 ? -6.410 -2.384 24.762 1.00 95.94 210 GLU A O 1
ATOM 1711 N N . LYS A 1 211 ? -6.269 -1.643 26.882 1.00 95.12 211 LYS A N 1
ATOM 1712 C CA . LYS A 1 211 ? -5.740 -2.911 27.387 1.00 95.12 211 LYS A CA 1
ATOM 1713 C C . LYS A 1 211 ? -6.742 -4.044 27.157 1.00 95.12 211 LYS A C 1
ATOM 1715 O O . LYS A 1 211 ? -7.947 -3.802 27.119 1.00 95.12 211 LYS A O 1
ATOM 1720 N N . THR A 1 212 ? -6.229 -5.267 27.012 1.00 92.31 212 THR A N 1
ATOM 1721 C CA . THR A 1 212 ? -6.952 -6.547 26.817 1.00 92.31 212 THR A CA 1
ATOM 1722 C C . THR A 1 212 ? -7.829 -6.668 25.568 1.00 92.31 212 THR A C 1
ATOM 1724 O O . THR A 1 212 ? -8.066 -7.780 25.103 1.00 92.31 212 THR A O 1
ATOM 1727 N N . THR A 1 213 ? -8.281 -5.558 24.994 1.00 93.88 213 THR A N 1
ATOM 1728 C CA . THR A 1 213 ? -9.159 -5.512 23.820 1.00 93.88 213 THR A CA 1
ATOM 1729 C C . THR A 1 213 ? -8.419 -5.035 22.576 1.00 93.88 213 THR A C 1
ATOM 1731 O O . THR A 1 213 ? -8.714 -5.493 21.474 1.00 93.88 213 THR A O 1
ATOM 1734 N N . GLY A 1 214 ? -7.439 -4.141 22.742 1.00 93.44 214 GLY A N 1
ATOM 1735 C CA . GLY A 1 214 ? -6.710 -3.525 21.643 1.00 93.44 214 GLY A CA 1
ATOM 1736 C C . GLY A 1 214 ? -7.570 -2.618 20.769 1.00 93.44 214 GLY A C 1
ATOM 1737 O O . GLY A 1 214 ? -7.154 -2.341 19.651 1.00 93.44 214 GLY A O 1
ATOM 1738 N N . THR A 1 215 ? -8.755 -2.203 21.227 1.00 95.69 215 THR A N 1
ATOM 1739 C CA . THR A 1 215 ? -9.613 -1.230 20.532 1.00 95.69 215 THR A CA 1
ATOM 1740 C C . THR A 1 215 ? -9.090 0.186 20.728 1.00 95.69 215 THR A C 1
ATOM 1742 O O . THR A 1 215 ? -8.329 0.438 21.661 1.00 95.69 215 THR A O 1
ATOM 1745 N N . THR A 1 216 ? -9.516 1.127 19.890 1.00 95.62 216 THR A N 1
ATOM 1746 C CA . THR A 1 216 ? -9.151 2.539 20.041 1.00 95.62 216 THR A CA 1
ATOM 1747 C C . THR A 1 216 ? -10.341 3.445 19.746 1.00 95.62 216 THR A C 1
ATOM 1749 O O . THR A 1 216 ? -11.159 3.139 18.883 1.00 95.62 216 THR A O 1
ATOM 1752 N N . ALA A 1 217 ? -10.437 4.557 20.473 1.00 93.38 217 ALA A N 1
ATOM 1753 C CA . ALA A 1 217 ? -11.352 5.655 20.157 1.00 93.38 217 ALA A CA 1
ATOM 1754 C C . ALA A 1 217 ? -10.697 6.714 19.246 1.00 93.38 217 ALA A C 1
ATOM 1756 O O . ALA A 1 217 ? -11.350 7.673 18.843 1.00 93.38 217 ALA A O 1
ATOM 1757 N N . ASN A 1 218 ? -9.402 6.554 18.953 1.00 94.56 218 ASN A N 1
ATOM 1758 C CA . ASN A 1 218 ? -8.620 7.409 18.066 1.00 94.56 218 ASN A CA 1
ATOM 1759 C C . ASN A 1 218 ? -8.471 6.750 16.690 1.00 94.56 218 ASN A C 1
ATOM 1761 O O . ASN A 1 218 ? -7.369 6.611 16.162 1.00 94.56 218 ASN A O 1
ATOM 1765 N N . ASP A 1 219 ? -9.589 6.278 16.141 1.00 93.31 219 ASP A N 1
ATOM 1766 C CA . ASP A 1 219 ? -9.661 5.680 14.813 1.00 93.31 219 ASP A CA 1
ATOM 1767 C C . ASP A 1 219 ? -9.673 6.749 13.709 1.00 93.31 219 ASP A C 1
ATOM 1769 O O . ASP A 1 219 ? -9.901 7.933 13.964 1.00 93.31 219 ASP A O 1
ATOM 1773 N N . GLY A 1 220 ? -9.395 6.338 12.476 1.00 93.75 220 GLY A N 1
ATOM 1774 C CA . GLY A 1 220 ? -9.298 7.218 11.318 1.00 93.75 220 GLY A CA 1
ATOM 1775 C C . GLY A 1 220 ? -8.160 6.802 10.395 1.00 93.75 220 GLY A C 1
ATOM 1776 O O . GLY A 1 220 ? -7.980 5.618 10.106 1.00 93.75 220 GLY A O 1
ATOM 1777 N N . TYR A 1 221 ? -7.388 7.768 9.901 1.00 94.44 221 TYR A N 1
ATOM 1778 C CA . TYR A 1 221 ? -6.236 7.489 9.052 1.00 94.44 221 TYR A CA 1
ATOM 1779 C C . TYR A 1 221 ? -5.107 8.505 9.201 1.00 94.44 221 TYR A C 1
ATOM 1781 O O . TYR A 1 221 ? -5.300 9.666 9.569 1.00 94.44 221 TYR A O 1
ATOM 1789 N N . ILE A 1 222 ? -3.917 8.066 8.807 1.00 95.19 222 ILE A N 1
ATOM 1790 C CA . ILE A 1 222 ? -2.760 8.925 8.555 1.00 95.19 222 ILE A CA 1
ATOM 1791 C C . ILE A 1 222 ? -2.301 8.750 7.112 1.00 95.19 222 ILE A C 1
ATOM 1793 O O . ILE A 1 222 ? -2.376 7.651 6.559 1.00 95.19 222 ILE A O 1
ATOM 1797 N N . ARG A 1 223 ? -1.834 9.833 6.491 1.00 94.75 223 ARG A N 1
ATOM 1798 C CA . ARG A 1 223 ? -1.243 9.813 5.153 1.00 94.75 223 ARG A CA 1
ATOM 1799 C C . ARG A 1 223 ? 0.251 10.054 5.252 1.00 94.75 223 ARG A C 1
ATOM 1801 O O . ARG A 1 223 ? 0.689 11.017 5.879 1.00 94.75 223 ARG A O 1
ATOM 1808 N N . LEU A 1 224 ? 1.013 9.153 4.643 1.00 95.44 224 LEU A N 1
ATOM 1809 C CA . LEU A 1 224 ? 2.435 9.343 4.403 1.00 95.44 224 LEU A CA 1
ATOM 1810 C C . LEU A 1 224 ? 2.624 9.637 2.918 1.00 95.44 224 LEU A C 1
ATOM 1812 O O . LEU A 1 224 ? 2.049 8.948 2.072 1.00 95.44 224 LEU A O 1
ATOM 1816 N N . SER A 1 225 ? 3.447 10.632 2.606 1.00 94.50 225 SER A N 1
ATOM 1817 C CA . SER A 1 225 ? 3.728 11.054 1.236 1.00 94.50 225 SER A CA 1
ATOM 1818 C C . SER A 1 225 ? 5.214 11.317 1.021 1.00 94.50 225 SER A C 1
ATOM 1820 O O . SER A 1 225 ? 5.963 11.615 1.956 1.00 94.50 225 SER A O 1
ATOM 1822 N N . GLN A 1 226 ? 5.649 11.236 -0.233 1.00 93.12 226 GLN A N 1
ATOM 1823 C CA . GLN A 1 226 ? 6.962 11.730 -0.635 1.00 93.12 226 GLN A CA 1
ATOM 1824 C C . GLN A 1 226 ? 6.989 13.265 -0.576 1.00 93.12 226 GLN A C 1
ATOM 1826 O O . GLN A 1 226 ? 6.091 13.933 -1.084 1.00 93.12 226 GLN A O 1
ATOM 1831 N N . THR A 1 227 ? 8.044 13.848 -0.006 1.00 90.94 227 THR A N 1
ATOM 1832 C CA . THR A 1 227 ? 8.217 15.306 0.124 1.00 90.94 227 THR A CA 1
ATOM 1833 C C . THR A 1 227 ? 8.455 15.985 -1.221 1.00 90.94 227 THR A C 1
ATOM 1835 O O . THR A 1 227 ? 8.120 17.152 -1.389 1.00 90.94 227 THR A O 1
ATOM 1838 N N . ASN A 1 228 ? 9.041 15.260 -2.178 1.00 88.31 228 ASN A N 1
ATOM 1839 C CA . ASN A 1 228 ? 9.347 15.778 -3.514 1.00 88.31 228 ASN A CA 1
ATOM 1840 C C . ASN 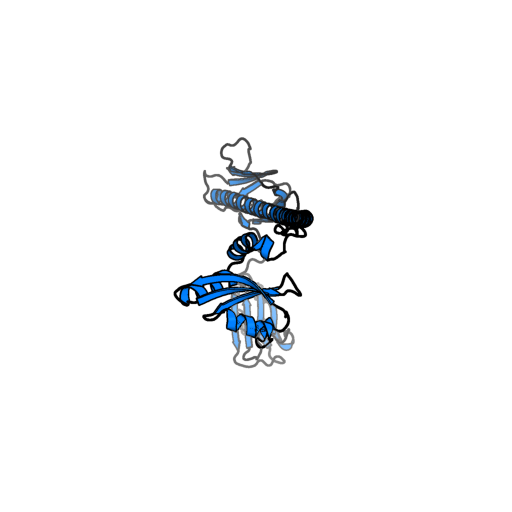A 1 228 ? 8.181 15.609 -4.501 1.00 88.31 228 ASN A C 1
ATOM 1842 O O . ASN A 1 228 ? 8.141 16.306 -5.510 1.00 88.31 228 ASN A O 1
ATOM 1846 N N . ASP A 1 229 ? 7.262 14.681 -4.225 1.00 88.44 229 ASP A N 1
ATOM 1847 C CA . ASP A 1 229 ? 6.076 14.418 -5.041 1.00 88.44 229 ASP A CA 1
ATOM 1848 C C . ASP A 1 229 ? 4.930 13.905 -4.148 1.00 88.44 229 ASP A C 1
ATOM 1850 O O . ASP A 1 229 ? 4.779 12.694 -3.966 1.00 88.44 229 ASP A O 1
ATOM 1854 N N . PRO A 1 230 ? 4.098 14.807 -3.593 1.00 89.56 230 PRO A N 1
ATOM 1855 C CA . PRO A 1 230 ? 2.991 14.425 -2.719 1.00 89.56 230 PRO A CA 1
ATOM 1856 C C . PRO A 1 230 ? 1.926 13.539 -3.384 1.00 89.56 230 PRO A C 1
ATOM 1858 O O . PRO A 1 230 ? 1.087 12.980 -2.679 1.00 89.56 230 PRO A O 1
ATOM 1861 N N . SER A 1 231 ? 1.935 13.382 -4.717 1.00 89.25 231 SER A N 1
ATOM 1862 C CA . SER A 1 231 ? 1.050 12.429 -5.402 1.00 89.25 231 SER A CA 1
ATOM 1863 C C . SER A 1 231 ? 1.426 10.970 -5.117 1.00 89.25 231 SER A C 1
ATOM 1865 O O . SER A 1 231 ? 0.561 10.097 -5.153 1.00 89.25 231 SER A O 1
ATOM 1867 N N . GLN A 1 232 ? 2.691 10.711 -4.768 1.00 90.25 232 GLN A N 1
ATOM 1868 C CA . GLN A 1 232 ? 3.159 9.429 -4.250 1.00 90.25 232 GLN A CA 1
ATOM 1869 C C . GLN A 1 232 ? 2.870 9.383 -2.749 1.00 90.25 232 GLN A C 1
ATOM 1871 O O . GLN A 1 232 ? 3.659 9.858 -1.924 1.00 90.25 232 GLN A O 1
ATOM 1876 N N . ASN A 1 233 ? 1.712 8.840 -2.395 1.00 93.44 233 ASN A N 1
ATOM 1877 C CA . ASN A 1 233 ? 1.249 8.751 -1.020 1.00 93.44 233 ASN A CA 1
ATOM 1878 C C . ASN A 1 233 ? 0.528 7.429 -0.757 1.00 93.44 233 ASN A C 1
ATOM 1880 O O . ASN A 1 233 ? 0.128 6.724 -1.679 1.00 93.44 233 ASN A O 1
ATOM 1884 N N . GLN A 1 234 ? 0.383 7.102 0.522 1.00 94.00 234 GLN A N 1
ATOM 1885 C CA . GLN A 1 234 ? -0.360 5.938 0.974 1.00 94.00 234 GLN A CA 1
ATOM 1886 C C . GLN A 1 234 ? -1.045 6.259 2.303 1.00 94.00 234 GLN A C 1
ATOM 1888 O O . GLN A 1 234 ? -0.471 6.905 3.185 1.00 94.00 234 GLN A O 1
ATOM 1893 N N . LEU A 1 235 ? -2.289 5.800 2.434 1.00 95.56 235 LEU A N 1
ATOM 1894 C CA . LEU A 1 235 ? -3.064 5.903 3.663 1.00 95.56 235 LEU A CA 1
ATOM 1895 C C . LEU A 1 235 ? -2.846 4.663 4.531 1.00 95.56 235 LEU A C 1
ATOM 1897 O O . LEU A 1 235 ? -2.848 3.534 4.034 1.00 95.56 235 LEU A O 1
ATOM 1901 N N . ILE A 1 236 ? -2.680 4.893 5.830 1.00 96.12 236 ILE A N 1
ATOM 1902 C CA . ILE A 1 236 ? -2.748 3.871 6.871 1.00 96.12 236 ILE A CA 1
ATOM 1903 C C . ILE A 1 236 ? -4.023 4.142 7.658 1.00 96.12 236 ILE A C 1
ATOM 1905 O O . ILE A 1 236 ? -4.156 5.196 8.279 1.00 96.12 236 ILE A O 1
ATOM 1909 N N . TYR A 1 237 ? -4.943 3.190 7.622 1.00 95.44 237 TYR A N 1
ATOM 1910 C CA . TYR A 1 237 ? -6.204 3.231 8.341 1.00 95.44 237 TYR A CA 1
ATOM 1911 C C . TYR A 1 237 ? -6.062 2.544 9.696 1.00 95.44 237 TYR A C 1
ATOM 1913 O O . TYR A 1 237 ? -5.441 1.485 9.808 1.00 95.44 237 TYR A O 1
ATOM 1921 N N . ILE A 1 238 ? -6.659 3.159 10.711 1.00 95.50 238 ILE A N 1
ATOM 1922 C CA . ILE A 1 238 ? -6.801 2.626 12.060 1.00 95.50 238 ILE A CA 1
ATOM 1923 C C . ILE A 1 238 ? -8.298 2.523 12.323 1.00 95.50 238 ILE A C 1
ATOM 1925 O O . ILE A 1 238 ? -8.995 3.530 12.323 1.00 95.50 238 ILE A O 1
ATOM 1929 N N . GLU A 1 239 ? -8.805 1.314 12.522 1.00 93.12 239 GLU A N 1
ATOM 1930 C CA . GLU A 1 239 ? -10.226 1.086 12.786 1.00 93.12 239 GLU A CA 1
ATOM 1931 C C . GLU A 1 239 ? -10.574 1.217 14.279 1.00 93.12 239 GLU A C 1
ATOM 1933 O O . GLU A 1 239 ? -9.704 1.000 15.125 1.00 93.12 239 GLU A O 1
ATOM 1938 N N . PRO A 1 240 ? -11.857 1.423 14.645 1.00 92.94 240 PRO A N 1
ATOM 1939 C CA . PRO A 1 240 ? -12.304 1.370 16.045 1.00 92.94 240 PRO A CA 1
ATOM 1940 C C . PRO A 1 240 ? -11.973 0.041 16.751 1.00 92.94 240 PRO A C 1
ATOM 1942 O O . PRO A 1 240 ? -11.738 -0.016 17.958 1.00 92.94 240 PRO A O 1
ATOM 1945 N N . SER A 1 241 ? -11.898 -1.051 15.982 1.00 92.81 241 SER A N 1
ATOM 1946 C CA . SER A 1 241 ? -11.452 -2.382 16.426 1.00 92.81 241 SER A CA 1
ATOM 1947 C C . SER A 1 241 ? -9.956 -2.437 16.808 1.00 92.81 241 SER A C 1
ATOM 1949 O O . SER A 1 241 ? -9.460 -3.459 17.298 1.00 92.81 241 SER A O 1
ATOM 1951 N N . GLY A 1 242 ? -9.226 -1.353 16.533 1.00 92.44 242 GLY A N 1
ATOM 1952 C CA . GLY A 1 242 ? -7.776 -1.225 16.583 1.00 92.44 242 GLY A CA 1
ATOM 1953 C C . GLY A 1 242 ? -7.042 -1.967 15.472 1.00 92.44 242 GLY A C 1
ATOM 1954 O O . GLY A 1 242 ? -5.824 -2.101 15.541 1.00 92.44 242 GLY A O 1
ATOM 1955 N N . GLN A 1 243 ? -7.748 -2.494 14.470 1.00 93.19 243 GLN A N 1
ATOM 1956 C CA . GLN A 1 243 ? -7.122 -3.086 13.293 1.00 93.19 243 GLN A CA 1
ATOM 1957 C C . GLN A 1 243 ? -6.408 -2.010 12.459 1.00 93.19 243 GLN A C 1
ATOM 1959 O O . GLN A 1 243 ? -6.859 -0.868 12.389 1.00 93.19 243 GLN A O 1
ATOM 1964 N N . ILE A 1 244 ? -5.268 -2.380 11.862 1.00 95.62 244 ILE A N 1
ATOM 1965 C CA . ILE A 1 244 ? -4.423 -1.482 11.065 1.00 95.62 244 ILE A CA 1
ATOM 1966 C C . ILE A 1 244 ? -4.270 -2.043 9.657 1.00 95.62 244 ILE A C 1
ATOM 1968 O O . ILE A 1 244 ? -3.644 -3.099 9.487 1.00 95.62 244 ILE A O 1
ATOM 1972 N N . ASP A 1 245 ? -4.768 -1.295 8.673 1.00 92.25 245 ASP A N 1
ATOM 1973 C CA . ASP A 1 245 ? -4.836 -1.684 7.264 1.00 92.25 245 ASP A CA 1
ATOM 1974 C C . ASP A 1 245 ? -4.431 -0.550 6.312 1.00 92.25 245 ASP A C 1
ATOM 1976 O O . ASP A 1 245 ? -4.382 0.621 6.674 1.00 92.25 245 ASP A O 1
ATOM 1980 N N . LEU A 1 246 ? -4.104 -0.911 5.070 1.00 91.56 246 LEU A N 1
ATOM 1981 C CA . LEU A 1 246 ? -3.710 0.031 4.006 1.00 91.56 246 LEU A CA 1
ATOM 1982 C C . LEU A 1 246 ? -4.863 0.386 3.056 1.00 91.56 246 LEU A C 1
ATOM 1984 O O . LEU A 1 246 ? -4.714 1.195 2.144 1.00 91.56 246 LEU A O 1
ATOM 1988 N N . ILE A 1 247 ? -6.009 -0.244 3.273 1.00 84.44 247 ILE A N 1
ATOM 1989 C CA . ILE A 1 247 ? -7.272 -0.042 2.575 1.00 84.44 247 ILE A CA 1
ATOM 1990 C C . ILE A 1 247 ? -8.316 0.212 3.653 1.00 84.44 247 ILE A C 1
ATOM 1992 O O . ILE A 1 247 ? -8.268 -0.423 4.704 1.00 84.44 247 ILE A O 1
ATOM 1996 N N . SER A 1 248 ? -9.239 1.144 3.408 1.00 74.00 248 SER A N 1
ATOM 1997 C CA . SER A 1 248 ? -10.346 1.376 4.334 1.00 74.00 248 SER A CA 1
ATOM 1998 C C . SER A 1 248 ? -11.093 0.062 4.520 1.00 74.00 248 SER A C 1
ATOM 2000 O O . SER A 1 248 ? -11.538 -0.535 3.534 1.00 74.00 248 SER A O 1
ATOM 2002 N N . GLY A 1 249 ? -11.252 -0.371 5.770 1.00 60.66 249 GLY A N 1
ATOM 2003 C CA . GLY A 1 249 ? -12.158 -1.461 6.087 1.00 60.66 249 GLY A CA 1
ATOM 2004 C C . GLY A 1 249 ? -13.575 -1.151 5.607 1.00 60.66 249 GLY A C 1
ATOM 2005 O O . GLY A 1 249 ? -13.909 0.019 5.350 1.00 60.66 249 GLY A O 1
ATOM 2006 N N . PRO A 1 250 ? -14.426 -2.180 5.451 1.00 55.91 250 PRO A N 1
ATOM 2007 C CA . PRO A 1 250 ? -15.829 -1.959 5.155 1.00 55.91 250 PRO A CA 1
ATOM 2008 C C . PRO A 1 250 ? -16.390 -1.026 6.226 1.00 55.91 250 PRO A C 1
ATOM 2010 O O . PRO A 1 250 ? -16.363 -1.352 7.412 1.00 55.91 250 PRO A O 1
ATOM 2013 N N . ILE A 1 251 ? -16.884 0.144 5.809 1.00 53.47 251 ILE A N 1
ATOM 2014 C CA . ILE A 1 251 ? -17.624 1.041 6.695 1.00 53.47 251 ILE A CA 1
ATOM 2015 C C . ILE A 1 251 ? -18.696 0.172 7.334 1.00 53.47 251 ILE A C 1
ATOM 2017 O O . ILE A 1 251 ? -19.504 -0.420 6.613 1.00 53.47 251 ILE A O 1
ATOM 2021 N N . ALA A 1 252 ? -18.667 0.049 8.662 1.00 48.62 252 ALA A N 1
ATOM 2022 C CA . ALA A 1 252 ? -19.702 -0.653 9.391 1.00 48.62 252 ALA A CA 1
ATOM 2023 C C . ALA A 1 252 ? -21.025 0.031 9.047 1.00 48.62 252 ALA A C 1
ATOM 2025 O O . ALA A 1 252 ? -21.371 1.080 9.589 1.00 48.62 252 ALA A O 1
ATOM 2026 N N . THR A 1 253 ? -21.760 -0.536 8.091 1.00 42.84 253 THR A N 1
ATOM 2027 C CA . THR A 1 253 ? -23.131 -0.132 7.849 1.00 42.84 253 THR A CA 1
ATOM 2028 C C . THR A 1 253 ? -23.831 -0.363 9.173 1.00 42.84 253 THR A C 1
ATOM 2030 O O . THR A 1 253 ? -23.778 -1.465 9.717 1.00 42.84 253 THR A O 1
ATOM 2033 N N . THR A 1 254 ? -24.474 0.666 9.710 1.00 49.34 254 THR A N 1
ATOM 2034 C CA . THR A 1 254 ? -25.229 0.627 10.974 1.00 49.34 254 THR A CA 1
ATOM 2035 C C . THR A 1 254 ? -26.279 -0.495 11.027 1.00 49.34 254 THR A C 1
ATOM 2037 O O . THR A 1 254 ? -26.808 -0.825 12.085 1.00 49.34 254 THR A O 1
ATOM 2040 N N . SER A 1 255 ? -26.527 -1.162 9.904 1.00 49.00 255 SER A N 1
ATOM 2041 C CA . SER A 1 255 ? -27.067 -2.510 9.826 1.00 49.00 255 SER A CA 1
ATOM 2042 C C . SER A 1 255 ? -25.981 -3.564 10.105 1.00 49.00 255 SER A C 1
ATOM 2044 O O . SER A 1 255 ? -25.426 -4.165 9.181 1.00 49.00 255 SER A O 1
ATOM 2046 N N . ARG A 1 256 ? -25.739 -3.867 11.389 1.00 53.47 256 ARG A N 1
ATOM 2047 C CA . ARG A 1 256 ? -25.285 -5.205 11.821 1.00 53.47 256 ARG A CA 1
ATOM 2048 C C . ARG A 1 256 ? -26.000 -6.244 10.949 1.00 53.47 256 ARG A C 1
ATOM 2050 O O . ARG A 1 256 ? -27.217 -6.151 10.817 1.00 53.47 256 ARG A O 1
ATOM 2057 N N . GLN A 1 257 ? -25.297 -7.210 10.355 1.00 56.59 257 GLN A N 1
ATOM 2058 C CA . GLN A 1 257 ? -25.974 -8.343 9.718 1.00 56.59 257 GLN A CA 1
ATOM 2059 C C . GLN A 1 257 ? -26.781 -9.072 10.795 1.00 56.59 257 GLN A C 1
ATOM 2061 O O . GLN A 1 257 ? -26.257 -9.709 11.709 1.00 56.59 257 GLN A O 1
ATOM 2066 N N . ILE A 1 258 ? -28.081 -8.843 10.732 1.00 51.50 258 ILE A N 1
ATOM 2067 C CA . ILE A 1 258 ? -29.098 -9.369 11.622 1.00 51.50 258 ILE A CA 1
ATOM 2068 C C . ILE A 1 258 ? -29.367 -10.814 11.209 1.00 51.50 258 ILE A C 1
ATOM 2070 O O . ILE A 1 258 ? -29.406 -11.096 10.012 1.00 51.50 258 ILE A O 1
ATOM 2074 N N . ASP A 1 259 ? -29.585 -11.700 12.188 1.00 51.25 259 ASP A N 1
ATOM 2075 C CA . ASP A 1 259 ? -30.107 -13.070 12.022 1.00 51.25 259 ASP A CA 1
ATOM 2076 C C . ASP A 1 259 ? -31.495 -13.022 11.348 1.00 51.25 259 ASP A C 1
ATOM 2078 O O . ASP A 1 259 ? -32.545 -13.154 11.978 1.00 51.25 259 ASP A O 1
ATOM 2082 N N . SER A 1 260 ? -31.493 -12.740 10.045 1.00 56.47 260 SER A N 1
ATOM 2083 C CA . SER A 1 260 ? -32.641 -12.822 9.158 1.00 56.47 260 SER A 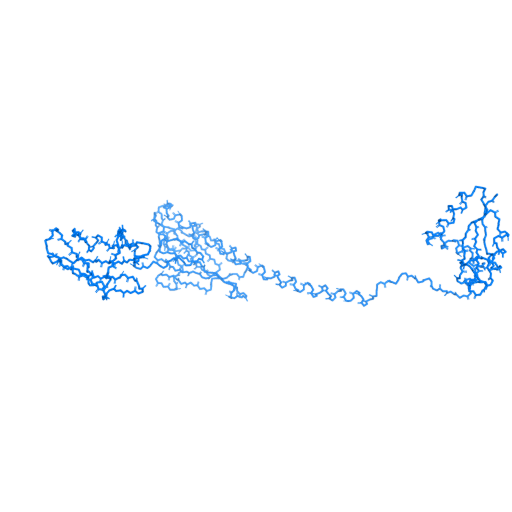CA 1
ATOM 2084 C C . SER A 1 260 ? -32.721 -14.269 8.725 1.00 56.47 260 SER A C 1
ATOM 2086 O O . SER A 1 260 ? -32.071 -14.685 7.762 1.00 56.47 260 SER A O 1
ATOM 2088 N N . ARG A 1 261 ? -33.503 -15.061 9.455 1.00 69.44 261 ARG A N 1
ATOM 2089 C CA . ARG A 1 261 ? -33.818 -16.400 8.977 1.00 69.44 261 ARG A CA 1
ATOM 2090 C C . ARG A 1 261 ? -34.679 -16.245 7.738 1.00 69.44 261 ARG A C 1
ATOM 2092 O O . ARG A 1 261 ? -35.756 -15.647 7.789 1.00 69.44 261 ARG A O 1
ATOM 2099 N N . HIS A 1 262 ? -34.175 -16.765 6.632 1.00 77.81 262 HIS A N 1
ATOM 2100 C CA . HIS A 1 262 ? -34.960 -16.956 5.434 1.00 77.81 262 HIS A CA 1
ATOM 2101 C C . HIS A 1 262 ? -35.194 -18.448 5.239 1.00 77.81 262 HIS A C 1
ATOM 2103 O O . HIS A 1 262 ? -34.368 -19.279 5.621 1.00 77.81 262 HIS A O 1
ATOM 2109 N N . ILE A 1 263 ? -36.346 -18.784 4.681 1.00 83.75 263 ILE A N 1
ATOM 2110 C CA . ILE A 1 263 ? -36.653 -20.138 4.242 1.00 83.75 263 ILE A CA 1
ATOM 2111 C C . ILE A 1 263 ? -36.995 -20.088 2.761 1.00 83.75 263 ILE A C 1
ATOM 2113 O O . ILE A 1 263 ? -37.705 -19.182 2.316 1.00 83.75 263 ILE A O 1
ATOM 2117 N N . HIS A 1 264 ? -36.462 -21.052 2.015 1.00 88.00 264 HIS A N 1
ATOM 2118 C CA . HIS A 1 264 ? -36.840 -21.286 0.631 1.00 88.00 264 HIS A CA 1
ATOM 2119 C C . HIS A 1 264 ? -37.882 -22.397 0.582 1.00 88.00 264 HIS A C 1
ATOM 2121 O O . HIS A 1 264 ? -37.683 -23.472 1.148 1.00 88.00 264 HIS A O 1
ATOM 2127 N N . VAL A 1 265 ? -38.983 -22.134 -0.109 1.00 87.94 265 VAL A N 1
ATOM 2128 C CA . VAL A 1 265 ? -40.045 -23.100 -0.373 1.00 87.94 265 VAL A CA 1
ATOM 2129 C C . VAL A 1 265 ? -40.182 -23.227 -1.879 1.00 87.94 265 VAL A C 1
ATOM 2131 O O . VAL A 1 265 ? -40.477 -22.256 -2.572 1.00 87.94 265 VAL A O 1
ATOM 2134 N N . ILE A 1 266 ? -39.948 -24.430 -2.391 1.00 90.00 266 ILE A N 1
ATOM 2135 C CA . ILE A 1 266 ? -40.103 -24.724 -3.813 1.00 90.00 266 ILE A CA 1
ATOM 2136 C C . ILE A 1 266 ? -41.536 -25.197 -4.034 1.00 90.00 266 ILE A C 1
ATOM 2138 O O . ILE A 1 266 ? -41.959 -26.199 -3.458 1.00 90.00 266 ILE A O 1
ATOM 2142 N N . LEU A 1 267 ? -42.277 -24.487 -4.877 1.00 88.69 267 LEU A N 1
ATOM 2143 C CA . LEU A 1 267 ? -43.574 -24.935 -5.363 1.00 88.69 267 LEU A CA 1
ATOM 2144 C C . LEU A 1 267 ? -43.390 -25.652 -6.694 1.00 88.69 267 LEU A C 1
ATOM 2146 O O . LEU A 1 267 ? -42.908 -25.073 -7.665 1.00 88.69 267 LEU A O 1
ATOM 2150 N N . THR A 1 268 ? -43.823 -26.908 -6.727 1.00 86.31 268 THR A N 1
ATOM 2151 C CA . THR A 1 268 ? -43.769 -27.787 -7.904 1.00 86.31 268 THR A CA 1
ATOM 2152 C C . THR A 1 268 ? -44.964 -27.619 -8.844 1.00 86.31 268 THR A C 1
ATOM 2154 O O . THR A 1 268 ? -45.092 -28.350 -9.822 1.00 86.31 268 THR A O 1
ATOM 2157 N N . ARG A 1 269 ? -45.860 -26.670 -8.544 1.00 91.50 269 ARG A N 1
ATOM 2158 C CA . ARG A 1 269 ? -46.996 -26.298 -9.391 1.00 91.50 269 ARG A CA 1
ATOM 2159 C C . ARG A 1 269 ? -46.813 -24.877 -9.930 1.00 91.50 269 ARG A C 1
ATOM 2161 O O . ARG A 1 269 ? -46.260 -24.039 -9.212 1.00 91.50 269 ARG A O 1
ATOM 2168 N N . PRO A 1 270 ? -47.329 -24.576 -11.131 1.00 89.88 270 PRO A N 1
ATOM 2169 C CA . PRO A 1 270 ? -47.373 -23.206 -11.612 1.00 89.88 270 PRO A CA 1
ATOM 2170 C C . PRO A 1 270 ? -48.330 -22.354 -10.764 1.00 89.88 270 PRO A C 1
ATOM 2172 O O . PRO A 1 270 ? -49.316 -22.856 -10.212 1.00 89.88 270 PRO A O 1
ATOM 2175 N N . ILE A 1 271 ? -48.028 -21.060 -10.679 1.00 92.00 271 ILE A N 1
ATOM 2176 C CA . ILE A 1 271 ? -48.863 -20.032 -10.049 1.00 92.00 271 ILE A CA 1
ATOM 2177 C C . ILE A 1 271 ? -49.544 -19.210 -11.136 1.00 92.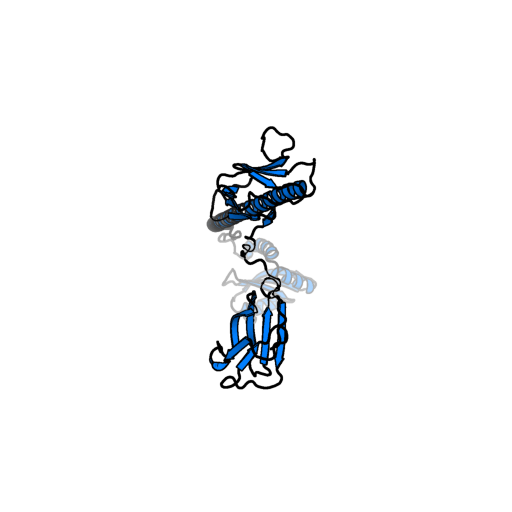00 271 ILE A C 1
ATOM 2179 O O . ILE A 1 271 ? -48.869 -18.638 -11.998 1.00 92.00 271 ILE A O 1
ATOM 2183 N N . LEU A 1 272 ? -50.871 -19.098 -11.063 1.00 93.44 272 LEU A N 1
ATOM 2184 C CA . LEU A 1 272 ? -51.655 -18.181 -11.888 1.00 93.44 272 LEU A CA 1
ATOM 2185 C C . LEU A 1 272 ? -51.589 -16.773 -11.289 1.00 93.44 272 LEU A C 1
ATOM 2187 O O . LEU A 1 272 ? -52.428 -16.372 -10.481 1.00 93.44 272 LEU A O 1
ATOM 2191 N N . THR A 1 273 ? -50.574 -16.014 -11.691 1.00 91.25 273 THR A N 1
ATOM 2192 C CA . THR A 1 273 ? -50.237 -14.709 -11.101 1.00 91.25 273 THR A CA 1
ATOM 2193 C C . THR A 1 273 ? -51.348 -13.659 -11.191 1.00 91.25 273 THR A C 1
ATOM 2195 O O . THR A 1 273 ? -51.365 -12.731 -10.390 1.00 91.25 273 THR A O 1
ATOM 2198 N N . ALA A 1 274 ? -52.287 -13.811 -12.129 1.00 89.94 274 ALA A N 1
ATOM 2199 C CA . ALA A 1 274 ? -53.412 -12.897 -12.320 1.00 89.94 274 ALA A CA 1
ATOM 2200 C C . ALA A 1 274 ? -54.588 -13.122 -11.349 1.00 89.94 274 ALA A C 1
ATOM 2202 O O . ALA A 1 274 ? -55.436 -12.243 -11.221 1.00 89.94 274 ALA A O 1
ATOM 2203 N N . SER A 1 275 ? -54.685 -14.292 -10.707 1.00 91.56 275 SER A N 1
ATOM 2204 C CA . SER A 1 275 ? -55.868 -14.673 -9.914 1.00 91.56 275 SER A CA 1
ATOM 2205 C C . SER A 1 275 ? -55.552 -15.255 -8.541 1.00 91.56 275 SER A C 1
ATOM 2207 O O . SER A 1 275 ? -56.418 -15.266 -7.667 1.00 91.56 275 SER A O 1
ATOM 2209 N N . GLU A 1 276 ? -54.346 -15.785 -8.340 1.00 94.75 276 GLU A N 1
ATOM 2210 C CA . GLU A 1 276 ? -53.945 -16.347 -7.055 1.00 94.75 276 GLU A CA 1
ATOM 2211 C C . GLU A 1 276 ? -53.557 -15.260 -6.043 1.00 94.75 276 GLU A C 1
ATOM 2213 O O . GLU A 1 276 ? -53.081 -14.179 -6.387 1.00 94.75 276 GLU A O 1
ATOM 2218 N N . LYS A 1 277 ? -53.759 -15.574 -4.760 1.00 94.88 277 LYS A N 1
ATOM 2219 C CA . LYS A 1 277 ? -53.418 -14.720 -3.619 1.00 94.88 277 LYS A CA 1
ATOM 2220 C C . LYS A 1 277 ? -52.642 -15.531 -2.591 1.00 94.88 277 LYS A C 1
ATOM 2222 O O . LYS A 1 277 ? -52.844 -16.739 -2.479 1.00 94.88 277 LYS A O 1
ATOM 2227 N N . ILE A 1 278 ? -51.787 -14.861 -1.829 1.00 94.19 278 ILE A N 1
ATOM 2228 C CA . ILE A 1 278 ? -51.055 -15.454 -0.707 1.00 94.19 278 ILE A CA 1
ATOM 2229 C C . ILE A 1 278 ? -51.766 -15.054 0.584 1.00 94.19 278 ILE A C 1
ATOM 2231 O O . ILE A 1 278 ? -52.068 -13.878 0.790 1.00 94.19 278 ILE A O 1
ATOM 2235 N N . TYR A 1 279 ? -52.026 -16.020 1.459 1.00 95.12 279 TYR A N 1
ATOM 2236 C CA . TYR A 1 279 ? -52.724 -15.801 2.722 1.00 95.12 279 TYR A CA 1
ATOM 2237 C C . TYR A 1 279 ? -51.768 -16.058 3.879 1.00 95.12 279 TYR A C 1
ATOM 2239 O O . TYR A 1 279 ? -51.128 -17.099 3.929 1.00 95.12 279 TYR A O 1
ATOM 2247 N N . LEU A 1 280 ? -51.671 -15.125 4.822 1.00 94.50 280 LEU A N 1
ATOM 2248 C CA . LEU A 1 280 ? -50.855 -15.295 6.020 1.00 94.50 280 LEU A CA 1
ATOM 2249 C C . LEU A 1 280 ? -51.760 -15.587 7.212 1.00 94.50 280 LEU A C 1
ATOM 2251 O O . LEU A 1 280 ? -52.661 -14.804 7.528 1.00 94.50 280 LEU A O 1
ATOM 2255 N N . TYR A 1 281 ? -51.479 -16.703 7.876 1.00 94.44 281 TYR A N 1
ATOM 2256 C CA . TYR A 1 281 ? -52.153 -17.162 9.080 1.00 94.44 281 TYR A CA 1
ATOM 2257 C C . TYR A 1 281 ? -51.177 -17.119 10.252 1.00 94.44 281 TYR A C 1
ATOM 2259 O O . TYR A 1 281 ? -50.127 -17.764 10.216 1.00 94.44 281 TYR A O 1
ATOM 2267 N N . PHE A 1 282 ? -51.527 -16.395 11.308 1.00 93.19 282 PHE A N 1
ATOM 2268 C CA . PHE A 1 282 ? -50.719 -16.320 12.525 1.00 93.19 282 PHE A CA 1
ATOM 2269 C C . PHE A 1 282 ? -51.379 -17.029 13.698 1.00 93.19 282 PHE A C 1
ATOM 2271 O O . PHE A 1 282 ? -52.607 -17.043 13.795 1.00 93.19 282 PHE A O 1
ATOM 2278 N N . ASP A 1 283 ? -50.560 -17.596 14.589 1.00 90.00 283 ASP A N 1
ATOM 2279 C CA . ASP A 1 283 ? -50.999 -18.250 15.834 1.00 90.00 283 ASP A CA 1
ATOM 2280 C C . ASP A 1 283 ? -52.113 -19.294 15.614 1.00 90.00 283 ASP A C 1
ATOM 2282 O O . ASP A 1 283 ? -53.025 -19.441 16.422 1.00 90.00 283 ASP A O 1
ATOM 2286 N N . ASN A 1 284 ? -52.019 -20.037 14.503 1.00 85.00 284 ASN A N 1
ATOM 2287 C CA . ASN A 1 284 ? -52.987 -21.052 14.066 1.00 85.00 284 ASN A CA 1
ATOM 2288 C C . ASN A 1 284 ? -54.422 -20.532 13.868 1.00 85.00 284 ASN A C 1
ATOM 2290 O O . ASN A 1 284 ? -55.381 -21.293 14.005 1.00 85.00 284 ASN A O 1
ATOM 2294 N N . ALA A 1 285 ? -54.585 -19.253 13.528 1.00 87.69 285 ALA A N 1
ATOM 2295 C CA . ALA A 1 285 ? -55.896 -18.706 13.207 1.00 87.69 285 ALA A CA 1
ATOM 2296 C C . ALA A 1 285 ? -56.556 -19.412 12.015 1.00 87.69 285 ALA A C 1
ATOM 2298 O O . ALA A 1 285 ? -55.896 -19.866 11.078 1.00 87.69 285 ALA A O 1
ATOM 2299 N N . THR A 1 286 ? -57.886 -19.460 12.048 1.00 87.38 286 THR A N 1
ATOM 2300 C CA . THR A 1 286 ? -58.728 -20.057 11.002 1.00 87.38 286 THR A CA 1
ATOM 2301 C C . THR A 1 286 ? -59.036 -19.092 9.857 1.00 87.38 286 THR A C 1
ATOM 2303 O O . THR A 1 286 ? -59.418 -19.528 8.776 1.00 87.38 286 THR A O 1
ATOM 2306 N N . THR A 1 287 ? -58.843 -17.790 10.070 1.00 88.19 287 THR A N 1
ATOM 2307 C CA . THR A 1 287 ? -59.007 -16.729 9.069 1.00 88.19 287 THR A CA 1
ATOM 2308 C C . THR A 1 287 ? -57.666 -16.066 8.786 1.00 88.19 287 THR A C 1
ATOM 2310 O O . THR A 1 287 ? -56.913 -15.795 9.722 1.00 88.19 287 THR A O 1
ATOM 2313 N N . SER A 1 288 ? -57.384 -15.756 7.520 1.00 87.06 288 SER A N 1
ATOM 2314 C CA . SER A 1 288 ? -56.156 -15.054 7.137 1.00 87.06 288 SER A CA 1
ATOM 2315 C C . SER A 1 288 ? -56.122 -13.649 7.739 1.00 87.06 288 SER A C 1
ATOM 2317 O O . SER A 1 288 ? -57.053 -12.872 7.522 1.00 87.06 288 SER A O 1
ATOM 2319 N N . GLN A 1 289 ? -55.046 -13.297 8.437 1.00 92.62 289 GLN A N 1
ATOM 2320 C CA . GLN A 1 289 ? -54.858 -11.946 8.976 1.00 92.62 289 GLN A CA 1
ATOM 2321 C C . GLN A 1 289 ? -54.218 -10.986 7.972 1.00 92.62 289 GLN A C 1
ATOM 2323 O O . GLN A 1 289 ? -54.322 -9.776 8.138 1.00 92.62 289 GLN A O 1
ATOM 2328 N N . GLN A 1 290 ? -53.588 -11.510 6.921 1.00 94.94 290 GLN A N 1
ATOM 2329 C CA . GLN A 1 290 ? -53.115 -10.720 5.789 1.00 94.94 290 GLN A CA 1
ATOM 2330 C C . GLN A 1 290 ? -53.364 -11.492 4.496 1.00 94.94 290 GLN A C 1
ATOM 2332 O O . GLN A 1 290 ? -53.072 -12.683 4.411 1.00 94.94 290 GLN A O 1
ATOM 2337 N N . THR A 1 291 ? -53.890 -10.801 3.486 1.00 95.19 291 THR A N 1
ATOM 2338 C CA . THR A 1 291 ? -54.035 -11.325 2.122 1.00 95.19 291 THR A CA 1
ATOM 2339 C C . THR A 1 291 ? -53.198 -10.473 1.182 1.00 95.19 291 THR A C 1
ATOM 2341 O O . THR A 1 291 ? -53.315 -9.249 1.184 1.00 95.19 291 THR A O 1
ATOM 2344 N N . ILE A 1 292 ? -52.351 -11.115 0.387 1.00 95.44 292 ILE A N 1
ATOM 2345 C CA . ILE A 1 292 ? -51.470 -10.469 -0.582 1.00 95.44 292 ILE A CA 1
ATOM 2346 C C . ILE A 1 292 ? -51.965 -10.856 -1.965 1.00 95.44 292 ILE A C 1
ATOM 2348 O O . ILE A 1 292 ? -51.980 -12.033 -2.328 1.00 95.44 292 ILE A O 1
ATOM 2352 N N . ASP A 1 293 ? -52.394 -9.856 -2.722 1.00 94.38 293 ASP A N 1
ATOM 2353 C CA . ASP A 1 293 ? -52.764 -10.045 -4.116 1.00 94.38 293 ASP A CA 1
ATOM 2354 C C . ASP A 1 293 ? -51.490 -10.166 -4.957 1.00 94.38 293 ASP A C 1
ATOM 2356 O O . ASP A 1 293 ? -50.645 -9.268 -4.934 1.00 94.38 293 ASP A O 1
ATOM 2360 N N . ILE A 1 294 ? -51.310 -11.296 -5.646 1.00 94.69 294 ILE A N 1
ATOM 2361 C CA . ILE A 1 294 ? -50.081 -11.540 -6.406 1.00 94.69 294 ILE A CA 1
ATOM 2362 C C . ILE A 1 294 ? -49.981 -10.541 -7.556 1.00 94.69 294 ILE A C 1
ATOM 2364 O O . ILE A 1 294 ? -48.912 -9.974 -7.760 1.00 94.69 294 ILE A O 1
ATOM 2368 N N . ALA A 1 295 ? -51.087 -10.262 -8.251 1.00 92.81 295 ALA A N 1
ATOM 2369 C CA . ALA A 1 295 ? -51.091 -9.435 -9.453 1.00 92.81 295 ALA A CA 1
ATOM 2370 C C . ALA A 1 295 ? -50.566 -8.013 -9.197 1.00 92.81 295 ALA A C 1
ATOM 2372 O O . ALA A 1 295 ? -49.903 -7.432 -10.054 1.00 92.81 295 ALA A O 1
ATOM 2373 N N . THR A 1 296 ? -50.828 -7.461 -8.009 1.00 93.81 296 THR A N 1
ATOM 2374 C CA . THR A 1 296 ? -50.408 -6.103 -7.632 1.00 93.81 296 THR A CA 1
ATOM 2375 C C . THR A 1 296 ? -49.025 -6.043 -6.984 1.00 93.81 296 THR A C 1
ATOM 2377 O O . THR A 1 296 ? -48.502 -4.950 -6.790 1.00 93.81 296 THR A O 1
ATOM 2380 N N . ASN A 1 297 ? -48.420 -7.194 -6.678 1.00 93.69 297 ASN A N 1
ATOM 2381 C CA . ASN A 1 297 ? -47.099 -7.311 -6.050 1.00 93.69 297 ASN A CA 1
ATOM 2382 C C . ASN A 1 297 ? -46.086 -8.022 -6.961 1.00 93.69 297 ASN A C 1
ATOM 2384 O O . ASN A 1 297 ? -45.128 -8.636 -6.489 1.00 93.69 297 ASN A O 1
ATOM 2388 N N . LEU A 1 298 ? -46.300 -7.947 -8.278 1.00 91.75 298 LEU A N 1
ATOM 2389 C CA . LEU A 1 298 ? -45.316 -8.360 -9.270 1.00 91.75 298 LEU A CA 1
ATOM 2390 C C . LEU A 1 298 ? -44.360 -7.208 -9.578 1.00 91.75 298 LEU A C 1
ATOM 2392 O O . LEU A 1 298 ? -44.777 -6.137 -10.015 1.00 91.75 298 LEU A O 1
ATOM 2396 N N . SER A 1 299 ? -43.066 -7.460 -9.428 1.00 87.69 299 SER A N 1
ATOM 2397 C CA . SER A 1 299 ? -41.993 -6.554 -9.825 1.00 87.69 299 SER A CA 1
ATOM 2398 C C . SER A 1 299 ? -40.933 -7.344 -10.585 1.00 87.69 299 SER A C 1
ATOM 2400 O O . SER A 1 299 ? -40.470 -8.382 -10.121 1.00 87.69 299 SER A O 1
ATOM 2402 N N . GLY A 1 300 ? -40.586 -6.905 -11.799 1.00 84.62 300 GLY A N 1
ATOM 2403 C CA . GLY A 1 300 ? -39.556 -7.568 -12.612 1.00 84.62 300 GLY A CA 1
ATOM 2404 C C . GLY A 1 300 ? -39.854 -9.031 -12.978 1.00 84.62 300 GLY A C 1
ATOM 2405 O O . GLY A 1 300 ? -38.923 -9.808 -13.160 1.00 84.62 300 GLY A O 1
ATOM 2406 N N . GLY A 1 301 ? -41.131 -9.427 -13.060 1.00 86.31 301 GLY A N 1
ATOM 2407 C CA . GLY A 1 301 ? -41.530 -10.818 -13.334 1.00 86.31 301 GLY A CA 1
ATOM 2408 C C . GLY A 1 301 ? -41.448 -11.753 -12.121 1.00 86.31 301 GLY A C 1
ATOM 2409 O O . GLY A 1 301 ? -41.609 -12.960 -12.269 1.00 86.31 301 GLY A O 1
ATOM 2410 N N . GLN A 1 302 ? -41.223 -11.205 -10.928 1.00 91.75 302 GLN A N 1
ATOM 2411 C CA . GLN A 1 302 ? -41.178 -11.923 -9.658 1.00 91.75 302 GLN A CA 1
ATOM 2412 C C . GLN A 1 302 ? -42.223 -11.356 -8.698 1.00 91.75 302 GLN A C 1
ATOM 2414 O O . GLN A 1 302 ? -42.631 -10.204 -8.821 1.00 91.75 302 GLN A O 1
ATOM 2419 N N . ILE A 1 303 ? -42.656 -12.164 -7.736 1.00 93.69 303 ILE A N 1
ATOM 2420 C CA . ILE A 1 303 ? -43.477 -11.694 -6.619 1.00 93.69 303 ILE A CA 1
ATOM 2421 C C . ILE A 1 303 ? -42.522 -11.035 -5.618 1.00 93.69 303 ILE A C 1
ATOM 2423 O O . ILE A 1 303 ? -41.530 -11.662 -5.253 1.00 93.69 303 ILE A O 1
ATOM 2427 N N . ASP A 1 304 ? -42.798 -9.809 -5.172 1.00 94.56 304 ASP A N 1
ATOM 2428 C CA . ASP A 1 304 ? -42.085 -9.156 -4.063 1.00 94.56 304 ASP A CA 1
ATOM 2429 C C . ASP A 1 304 ? -43.074 -8.332 -3.235 1.00 94.56 304 ASP A C 1
ATOM 2431 O O . ASP A 1 304 ? -43.673 -7.367 -3.708 1.00 94.56 304 ASP A O 1
ATOM 2435 N N . TRP A 1 305 ? -43.257 -8.735 -1.985 1.00 95.12 305 TRP A N 1
ATOM 2436 C CA . TRP A 1 305 ? -44.097 -8.059 -1.014 1.00 95.12 305 TRP A CA 1
ATOM 2437 C C . TRP A 1 305 ? -43.351 -7.916 0.308 1.00 95.12 305 TRP A C 1
ATOM 2439 O O . TRP A 1 305 ? -42.704 -8.847 0.793 1.00 95.12 305 TRP A O 1
ATOM 2449 N N . SER A 1 306 ? -43.505 -6.763 0.950 1.00 93.56 306 SER A N 1
ATOM 2450 C CA . SER A 1 306 ? -43.078 -6.561 2.330 1.00 93.56 306 SER A CA 1
ATOM 2451 C C . SER A 1 306 ? -44.128 -5.773 3.094 1.00 93.56 306 SER A C 1
ATOM 2453 O O . SER A 1 306 ? -44.776 -4.884 2.540 1.00 93.56 306 SER A O 1
ATOM 2455 N N . GLY A 1 307 ? -44.313 -6.105 4.366 1.00 93.12 307 GLY A N 1
ATOM 2456 C CA . GLY A 1 307 ? -45.289 -5.417 5.191 1.00 93.12 307 GLY A CA 1
ATOM 2457 C C . GLY A 1 307 ? -45.232 -5.795 6.661 1.00 93.12 307 GLY A C 1
ATOM 2458 O O . GLY A 1 307 ? -44.577 -6.759 7.069 1.00 93.12 307 GLY A O 1
ATOM 2459 N N . THR A 1 308 ? -45.959 -5.005 7.446 1.00 93.38 308 THR A N 1
ATOM 2460 C CA . THR A 1 308 ? -46.157 -5.210 8.879 1.00 93.38 308 THR A CA 1
ATOM 2461 C C . THR A 1 308 ? -47.581 -5.694 9.116 1.00 93.38 308 THR A C 1
ATOM 2463 O O . THR A 1 308 ? -48.531 -5.036 8.699 1.00 93.38 308 THR A O 1
ATOM 2466 N N . VAL A 1 309 ? -47.734 -6.828 9.798 1.00 92.38 309 VAL A N 1
ATOM 2467 C CA . VAL A 1 309 ? -49.038 -7.374 10.195 1.00 92.38 309 VAL A CA 1
ATOM 2468 C C . VAL A 1 309 ? -49.147 -7.310 11.714 1.00 92.38 309 VAL A C 1
ATOM 2470 O O . VAL A 1 309 ? -48.348 -7.934 12.411 1.00 92.38 309 VAL A O 1
ATOM 2473 N N . SER A 1 310 ? -50.116 -6.560 12.238 1.00 90.94 310 SER A N 1
ATOM 2474 C CA . SER A 1 310 ? -50.323 -6.456 13.687 1.00 90.94 310 SER A CA 1
ATOM 2475 C C . SER A 1 310 ? -51.204 -7.600 14.185 1.00 90.94 310 SER A C 1
ATOM 2477 O O . SER A 1 310 ? -52.353 -7.738 13.769 1.00 90.94 310 SER A O 1
ATOM 2479 N N . ILE A 1 311 ? -50.668 -8.438 15.074 1.00 91.31 311 ILE A N 1
ATOM 2480 C CA . ILE A 1 311 ? -51.360 -9.600 15.642 1.00 91.31 311 ILE A CA 1
ATOM 2481 C C . ILE A 1 311 ? -51.515 -9.385 17.145 1.00 91.31 311 ILE A C 1
ATOM 2483 O O . ILE A 1 311 ? -50.537 -9.448 17.889 1.00 91.31 311 ILE A O 1
ATOM 2487 N N . ASN A 1 312 ? -52.746 -9.135 17.600 1.00 85.44 312 ASN A N 1
ATOM 2488 C CA . ASN A 1 312 ? -53.061 -8.850 19.008 1.00 85.44 312 ASN A CA 1
ATOM 2489 C C . ASN A 1 312 ? -52.201 -7.710 19.598 1.00 85.44 312 ASN A C 1
ATOM 2491 O O . ASN A 1 312 ? -51.700 -7.815 20.716 1.00 85.44 312 ASN A O 1
ATOM 2495 N N . GLY A 1 313 ? -51.989 -6.640 18.821 1.00 83.12 313 GLY A N 1
ATOM 2496 C CA . GLY A 1 313 ? -51.191 -5.476 19.227 1.00 83.12 313 GLY A CA 1
ATOM 2497 C C . GLY A 1 313 ? -49.674 -5.694 19.197 1.00 83.12 313 GLY A C 1
ATOM 2498 O O . GLY A 1 313 ? -48.938 -4.915 19.798 1.00 83.12 313 GLY A O 1
ATOM 2499 N N . GLN A 1 314 ? -49.197 -6.763 18.552 1.00 87.25 314 GLN A N 1
ATOM 2500 C CA . GLN A 1 314 ? -47.776 -7.027 18.321 1.00 87.25 314 GLN A CA 1
ATOM 2501 C C . GLN A 1 314 ? -47.494 -7.096 16.821 1.00 87.25 314 GLN A C 1
ATOM 2503 O O . GLN A 1 314 ? -48.022 -7.957 16.115 1.00 87.25 314 GLN A O 1
ATOM 2508 N N . ASP A 1 315 ? -46.626 -6.214 16.347 1.00 92.50 315 ASP A N 1
ATOM 2509 C CA . ASP A 1 315 ? -46.295 -6.097 14.931 1.00 92.50 315 ASP A CA 1
ATOM 2510 C C . ASP A 1 315 ? -45.364 -7.220 14.469 1.00 92.50 315 ASP A C 1
ATOM 2512 O O . ASP A 1 315 ? -44.410 -7.572 15.159 1.00 92.50 315 ASP A O 1
ATOM 2516 N N . GLN A 1 316 ? -45.665 -7.799 13.304 1.00 91.50 316 GLN A N 1
ATOM 2517 C CA . GLN A 1 316 ? -44.871 -8.831 12.638 1.00 91.50 316 GLN A CA 1
ATOM 2518 C C . GLN A 1 316 ? -44.372 -8.297 11.296 1.00 91.50 316 GLN A C 1
ATOM 2520 O O . GLN A 1 316 ? -45.180 -8.028 10.407 1.00 91.50 316 GLN A O 1
ATOM 2525 N N . GLN A 1 317 ? -43.057 -8.155 11.132 1.00 92.75 317 GLN A N 1
ATOM 2526 C CA . GLN A 1 317 ? -42.462 -7.678 9.877 1.00 92.75 317 GLN A CA 1
ATOM 2527 C C . GLN A 1 317 ? -42.060 -8.840 8.973 1.00 92.75 317 GLN A C 1
ATOM 2529 O O . GLN A 1 317 ? -41.179 -9.629 9.321 1.00 92.75 317 GLN A O 1
ATOM 2534 N N . ILE A 1 318 ? -42.669 -8.931 7.795 1.00 91.69 318 ILE A N 1
ATOM 2535 C CA . ILE A 1 318 ? -42.444 -10.036 6.863 1.00 91.69 318 ILE A CA 1
ATOM 2536 C C . ILE A 1 318 ? -42.082 -9.482 5.490 1.00 91.69 318 ILE A C 1
ATOM 2538 O O . ILE A 1 318 ? -42.704 -8.536 5.009 1.00 91.69 318 ILE A O 1
ATOM 2542 N N . ARG A 1 319 ? -41.111 -10.125 4.836 1.00 92.19 319 ARG A N 1
ATOM 2543 C CA . ARG A 1 319 ? -40.887 -9.984 3.396 1.00 92.19 319 ARG A CA 1
ATOM 2544 C C . ARG A 1 319 ? -41.020 -11.337 2.708 1.00 92.19 319 ARG A C 1
ATOM 2546 O O . ARG A 1 319 ? -40.464 -12.332 3.171 1.00 92.19 319 ARG A O 1
ATOM 2553 N N . LEU A 1 320 ? -41.754 -11.351 1.607 1.00 92.62 320 LEU A N 1
ATOM 2554 C CA . LEU A 1 320 ? -42.017 -12.500 0.754 1.00 92.62 320 LEU A CA 1
ATOM 2555 C C . LEU A 1 320 ? -41.586 -12.128 -0.651 1.00 92.62 320 LEU A C 1
ATOM 2557 O O . LEU A 1 320 ? -42.107 -11.167 -1.203 1.00 92.62 320 LEU A O 1
ATOM 2561 N N . HIS A 1 321 ? -40.661 -12.877 -1.233 1.00 94.06 321 HIS A N 1
ATOM 2562 C CA . HIS A 1 321 ? -40.313 -12.675 -2.633 1.00 94.06 321 HIS A CA 1
ATOM 2563 C C . HIS A 1 321 ? -40.002 -13.994 -3.331 1.00 94.06 321 HIS A C 1
ATOM 2565 O O . HIS A 1 321 ? -39.898 -15.026 -2.671 1.00 94.06 321 HIS A O 1
ATOM 2571 N N . THR A 1 322 ? -39.869 -13.985 -4.653 1.00 93.25 322 THR A N 1
ATOM 2572 C CA . THR A 1 322 ? -39.493 -15.178 -5.425 1.00 93.25 322 THR A CA 1
ATOM 2573 C C . THR A 1 322 ? -38.170 -14.988 -6.153 1.00 93.25 322 THR A C 1
ATOM 2575 O O . THR A 1 322 ? -38.018 -13.986 -6.838 1.00 93.25 322 THR A O 1
ATOM 2578 N N . HIS A 1 323 ? -37.251 -15.959 -6.094 1.00 88.50 323 HIS A N 1
ATOM 2579 C CA . HIS A 1 323 ? -36.030 -15.952 -6.926 1.00 88.50 323 HIS A CA 1
ATOM 2580 C C . HIS A 1 323 ? -36.270 -16.436 -8.362 1.00 88.50 323 HIS A C 1
ATOM 2582 O O . HIS A 1 323 ? -35.527 -16.083 -9.274 1.00 88.50 323 HIS A O 1
ATOM 2588 N N . GLY A 1 324 ? -37.312 -17.238 -8.557 1.00 88.00 324 GLY A N 1
ATOM 2589 C CA . GLY A 1 324 ? -37.790 -17.708 -9.850 1.00 88.00 324 GLY A CA 1
ATOM 2590 C C . GLY A 1 324 ? -39.289 -17.944 -9.746 1.00 88.00 324 GLY A C 1
ATOM 2591 O O . GLY A 1 324 ? -39.763 -18.391 -8.699 1.00 88.00 324 GLY A O 1
ATOM 2592 N N . LEU A 1 325 ? -40.029 -17.598 -10.795 1.00 90.69 325 LEU A N 1
ATOM 2593 C CA . LEU A 1 325 ? -41.482 -17.713 -10.859 1.00 90.69 325 LEU A CA 1
ATOM 2594 C C . LEU A 1 325 ? -41.833 -18.536 -12.098 1.00 90.69 325 LEU A C 1
ATOM 2596 O O . LEU A 1 325 ? -41.597 -18.092 -13.216 1.00 90.69 325 LEU A O 1
ATOM 2600 N N . ASN A 1 326 ? -42.383 -19.733 -11.887 1.00 89.88 326 ASN A N 1
ATOM 2601 C CA . ASN A 1 326 ? -42.785 -20.671 -12.943 1.00 89.88 326 ASN A CA 1
ATOM 2602 C C . ASN A 1 326 ? -41.674 -21.091 -13.942 1.00 89.88 326 ASN A C 1
ATOM 2604 O O . ASN A 1 326 ? -42.008 -21.501 -15.051 1.00 89.88 326 ASN A O 1
ATOM 2608 N N . ASP A 1 327 ? -40.385 -21.036 -13.573 1.00 83.00 327 ASP A N 1
ATOM 2609 C CA . ASP A 1 327 ? -39.281 -21.464 -14.454 1.00 83.00 327 ASP A CA 1
ATOM 2610 C C . ASP A 1 327 ? -38.067 -22.022 -13.675 1.00 83.00 327 ASP A C 1
ATOM 2612 O O . ASP A 1 327 ? -37.335 -21.255 -13.045 1.00 83.00 327 ASP A O 1
ATOM 2616 N N . PRO A 1 328 ? -37.830 -23.351 -13.649 1.00 79.12 328 PRO A N 1
ATOM 2617 C CA . PRO A 1 328 ? -38.778 -24.431 -13.953 1.00 79.12 328 PRO A CA 1
ATOM 2618 C C . PRO A 1 328 ? -39.842 -24.613 -12.853 1.00 79.12 328 PRO A C 1
ATOM 2620 O O . PRO A 1 328 ? -40.853 -25.272 -13.067 1.00 79.12 328 PRO A O 1
ATOM 2623 N N . ASN A 1 329 ? -39.615 -24.041 -11.667 1.00 87.25 329 ASN A N 1
ATOM 2624 C CA . ASN A 1 329 ? -40.507 -24.059 -10.508 1.00 87.25 329 ASN A CA 1
ATOM 2625 C C . ASN A 1 329 ? -40.515 -22.672 -9.859 1.00 87.25 329 ASN A C 1
ATOM 2627 O O . ASN A 1 329 ? -39.589 -21.885 -10.057 1.00 87.25 329 ASN A O 1
ATOM 2631 N N . THR A 1 330 ? -41.522 -22.382 -9.035 1.00 90.38 330 THR A N 1
ATOM 2632 C CA . THR A 1 330 ? -41.500 -21.154 -8.233 1.00 90.38 330 THR A CA 1
ATOM 2633 C C . THR A 1 330 ? -40.701 -21.374 -6.954 1.00 90.38 330 THR A C 1
ATOM 2635 O O . THR A 1 330 ? -40.994 -22.294 -6.190 1.00 90.38 330 THR A O 1
ATOM 2638 N N . ILE A 1 331 ? -39.709 -20.520 -6.702 1.00 91.94 331 ILE A N 1
ATOM 2639 C CA . ILE A 1 331 ? -38.897 -20.540 -5.480 1.00 91.94 331 ILE A CA 1
ATOM 2640 C C . ILE A 1 331 ? -39.327 -19.361 -4.615 1.00 91.94 331 ILE A C 1
ATOM 2642 O O . ILE A 1 331 ? -38.931 -18.230 -4.887 1.00 91.94 331 ILE A O 1
ATOM 2646 N N . PHE A 1 332 ? -40.129 -19.625 -3.585 1.00 91.81 332 PHE A N 1
ATOM 2647 C CA . PHE A 1 332 ? -40.545 -18.626 -2.605 1.00 91.81 332 PHE A CA 1
ATOM 2648 C C . PHE A 1 332 ? -39.512 -18.458 -1.500 1.00 91.81 332 PHE A C 1
ATOM 2650 O O . PHE A 1 332 ? -39.052 -19.434 -0.913 1.00 91.81 332 PHE A O 1
ATOM 2657 N N . CYS A 1 333 ? -39.235 -17.209 -1.159 1.00 91.50 333 CYS A N 1
ATOM 2658 C CA . CYS A 1 333 ? -38.301 -16.794 -0.131 1.00 91.50 333 CYS A CA 1
ATOM 2659 C C . CYS A 1 333 ? -39.043 -15.971 0.914 1.00 91.50 333 CYS A C 1
ATOM 2661 O O . CYS A 1 333 ? -39.549 -14.881 0.632 1.00 91.50 333 CYS A O 1
ATOM 2663 N N . ILE A 1 334 ? -39.092 -16.491 2.137 1.00 91.00 334 ILE A N 1
ATOM 2664 C CA . ILE A 1 334 ? -39.766 -15.837 3.257 1.00 91.00 334 ILE A CA 1
ATOM 2665 C C . ILE A 1 334 ? -38.721 -15.372 4.253 1.00 91.00 334 ILE A C 1
ATOM 2667 O O . ILE A 1 334 ? -38.016 -16.195 4.828 1.00 91.00 334 ILE A O 1
ATOM 2671 N N . HIS A 1 335 ? -38.643 -14.064 4.474 1.00 90.00 335 HIS A N 1
ATOM 2672 C CA . HIS A 1 335 ? -37.727 -13.441 5.422 1.00 90.00 335 HIS A CA 1
ATOM 2673 C C . HIS A 1 335 ? -38.469 -13.065 6.696 1.00 90.00 335 HIS A C 1
ATOM 2675 O O . HIS A 1 335 ? -39.465 -12.337 6.652 1.00 90.00 335 HIS A O 1
ATOM 2681 N N . ARG A 1 336 ? -37.947 -13.530 7.836 1.00 87.50 336 ARG A N 1
ATOM 2682 C CA . ARG A 1 336 ? -38.408 -13.125 9.166 1.00 87.50 336 ARG A CA 1
ATOM 2683 C C . ARG A 1 336 ? -37.226 -12.933 10.106 1.00 87.50 336 ARG A C 1
ATOM 2685 O O . ARG A 1 336 ? -36.391 -13.819 10.279 1.00 87.50 336 ARG A O 1
ATOM 2692 N N . ASP A 1 337 ? -37.202 -11.788 10.771 1.00 82.62 337 ASP A N 1
ATOM 2693 C CA . ASP A 1 337 ? -36.270 -11.495 11.859 1.00 82.62 337 ASP A CA 1
ATOM 2694 C C . ASP A 1 337 ? -36.971 -11.730 13.201 1.00 82.62 337 ASP A C 1
ATOM 2696 O O . ASP A 1 337 ? -37.996 -11.102 13.473 1.00 82.62 337 ASP A O 1
ATOM 2700 N N . ARG A 1 338 ? -36.406 -12.596 14.056 1.00 80.06 338 ARG A N 1
ATOM 2701 C CA . ARG A 1 338 ? -36.967 -12.923 15.382 1.00 80.06 338 ARG A CA 1
ATOM 2702 C C . ARG A 1 338 ? -37.138 -11.707 16.298 1.00 80.06 338 ARG A C 1
ATOM 2704 O O . ARG A 1 338 ? -37.954 -11.778 17.209 1.00 80.06 338 ARG A O 1
ATOM 2711 N N . ARG A 1 339 ? -36.413 -10.605 16.079 1.00 80.62 339 ARG A N 1
ATOM 2712 C CA . ARG A 1 339 ? -36.576 -9.367 16.867 1.00 80.62 339 ARG A CA 1
ATOM 2713 C C . ARG A 1 339 ? -37.920 -8.685 16.623 1.00 80.62 339 ARG A C 1
ATOM 2715 O O . ARG A 1 339 ? -38.461 -8.079 17.538 1.00 80.62 339 ARG A O 1
ATOM 2722 N N . PHE A 1 340 ? -38.453 -8.814 15.411 1.00 83.94 340 PHE A N 1
ATOM 2723 C CA . PHE A 1 340 ? -39.720 -8.211 14.985 1.00 83.94 340 PHE A CA 1
ATOM 2724 C C . PHE A 1 340 ? -40.804 -9.259 14.714 1.00 83.94 340 PHE A C 1
ATOM 2726 O O . PHE A 1 340 ? -41.864 -8.931 14.202 1.00 83.94 340 PHE A O 1
ATOM 2733 N N . ASN A 1 341 ? -40.519 -10.538 14.968 1.00 86.75 341 ASN A N 1
ATOM 2734 C CA . ASN A 1 341 ? -41.399 -11.648 14.633 1.00 86.75 341 ASN A CA 1
ATOM 2735 C C . ASN A 1 341 ? -41.395 -12.687 15.749 1.00 86.75 341 ASN A C 1
ATOM 2737 O O . ASN A 1 341 ? -40.492 -13.520 15.835 1.00 86.75 341 ASN A O 1
ATOM 2741 N N . ASN A 1 342 ? -42.434 -12.662 16.572 1.00 88.81 342 ASN A N 1
ATOM 2742 C CA . ASN A 1 342 ? -42.608 -13.572 17.703 1.00 88.81 342 ASN A CA 1
ATOM 2743 C C . ASN A 1 342 ? -43.851 -14.470 17.576 1.00 88.81 342 ASN A C 1
ATOM 2745 O O . ASN A 1 342 ? -44.058 -15.329 18.430 1.00 88.81 342 ASN A O 1
ATOM 2749 N N . LYS A 1 343 ? -44.661 -14.308 16.522 1.00 88.75 343 LYS A N 1
ATOM 2750 C CA . LYS A 1 343 ? -45.841 -15.140 16.258 1.00 88.75 343 LYS A CA 1
ATOM 2751 C C . LYS A 1 343 ? -45.547 -16.267 15.279 1.00 88.75 343 LYS A C 1
ATOM 2753 O O . LYS A 1 343 ? -44.745 -16.113 14.348 1.00 88.75 343 LYS A O 1
ATOM 2758 N N . SER A 1 344 ? -46.204 -17.407 15.473 1.00 88.75 344 SER A N 1
ATOM 2759 C CA . SER A 1 344 ? -46.123 -18.516 14.513 1.00 88.75 344 SER A CA 1
ATOM 2760 C C . SER A 1 344 ? -46.781 -18.102 13.196 1.00 88.75 344 SER A C 1
ATOM 2762 O O . SER A 1 344 ? -47.743 -17.342 13.219 1.00 88.75 344 SER A O 1
ATOM 2764 N N . LEU A 1 345 ? -46.235 -18.542 12.060 1.00 89.56 345 LEU A N 1
ATOM 2765 C CA . LEU A 1 345 ? -46.727 -18.180 10.730 1.00 89.56 345 LEU A CA 1
ATOM 2766 C C . LEU A 1 345 ? -46.964 -19.443 9.908 1.00 89.56 345 LEU A C 1
ATOM 2768 O O . LEU A 1 345 ? -46.084 -20.300 9.823 1.00 89.56 345 LEU A O 1
ATOM 2772 N N . LYS A 1 346 ? -48.128 -19.499 9.271 1.00 90.25 346 LYS A N 1
ATOM 2773 C CA . LYS A 1 346 ? -48.502 -20.445 8.228 1.00 90.25 346 LYS A CA 1
ATOM 2774 C C . LYS A 1 346 ? -48.898 -19.641 6.987 1.00 90.25 346 LYS A C 1
ATOM 2776 O O . LYS A 1 346 ? -49.571 -18.620 7.113 1.00 90.25 346 LYS A O 1
ATOM 2781 N N . ILE A 1 347 ? -48.434 -20.082 5.823 1.00 88.19 347 ILE A N 1
ATOM 2782 C CA . ILE A 1 347 ? -48.646 -19.438 4.520 1.00 88.19 347 ILE A CA 1
ATOM 2783 C C . ILE A 1 347 ? -49.373 -20.422 3.616 1.00 88.19 347 ILE A C 1
ATOM 2785 O O . ILE A 1 347 ? -48.980 -21.613 3.662 1.00 88.19 347 ILE A O 1
#

Secondary structure (DSSP, 8-state):
-EEEEEEEESS-TT-EEEEEES-HHHHHHHHHTT-STTTGGGPSEEEEEEEEESSHHHHHHHHHHHHH-HHHHHHHHHHTHHHHT--SS--------PPPHHHHHHHHHHHHHHHHHHHHHHHHHHHHHHHHHHHHHHHHHHHHHHHHHHTTGGGS-EEEEEETTEEEEEESSS--TT-TT-EEEE--SSEEEEEEEESS-TT--EEEEPTTT---SS-EEEEEEESS-TTSEEEEEE-TT--EESSPPPP--SS----EEEEEEEESS---TTT-EEEEEETT-SS-SEEEETGGGEETTEEEEEEEEEETTEEEEEEEEEEESSSSSEEEEEEEETTT--S-EE-